Protein AF-A0A3L7SYL2-F1 (afdb_monomer)

Mean predicted aligned error: 9.25 Å

Radius of gyration: 20.6 Å; Cα contacts (8 Å, |Δi|>4): 390; chains: 1; bounding box: 48×43×54 Å

Structure (mmCIF, N/CA/C/O backbone):
data_AF-A0A3L7SYL2-F1
#
_entry.id   AF-A0A3L7SYL2-F1
#
loop_
_atom_site.group_PDB
_atom_site.id
_atom_site.type_symbol
_atom_site.label_atom_id
_atom_site.label_alt_id
_atom_site.label_comp_id
_atom_site.label_asym_id
_atom_site.label_entity_id
_atom_site.label_seq_id
_atom_site.pdbx_PDB_ins_code
_atom_site.Cartn_x
_atom_site.Cartn_y
_atom_site.Cartn_z
_atom_site.occupancy
_atom_site.B_iso_or_equiv
_atom_site.auth_seq_id
_atom_site.auth_comp_id
_atom_site.auth_asym_id
_atom_site.auth_atom_id
_atom_site.pdbx_PDB_model_num
ATOM 1 N N . GLY A 1 1 ? -24.893 -3.207 28.764 1.00 46.41 1 GLY A N 1
ATOM 2 C CA . GLY A 1 1 ? -24.026 -4.236 28.161 1.00 46.41 1 GLY A CA 1
ATOM 3 C C . GLY A 1 1 ? -22.887 -3.514 27.491 1.00 46.41 1 GLY A C 1
ATOM 4 O O . GLY A 1 1 ? -23.143 -2.461 26.932 1.00 46.41 1 GLY A O 1
ATOM 5 N N . ARG A 1 2 ? -21.641 -3.967 27.643 1.00 56.03 2 ARG A N 1
ATOM 6 C CA . ARG A 1 2 ? -20.530 -3.360 26.894 1.00 56.03 2 ARG A CA 1
ATOM 7 C C . ARG A 1 2 ? -20.629 -3.867 25.462 1.00 56.03 2 ARG A C 1
ATOM 9 O O . ARG A 1 2 ? -20.699 -5.079 25.298 1.00 56.03 2 ARG A O 1
ATOM 16 N N . ASP A 1 3 ? -20.654 -2.969 24.485 1.00 69.19 3 ASP A N 1
ATOM 17 C CA . ASP A 1 3 ? -20.575 -3.348 23.076 1.00 69.19 3 ASP A CA 1
ATOM 18 C C . ASP A 1 3 ? -19.255 -4.093 22.850 1.00 69.19 3 ASP A C 1
ATOM 20 O O . ASP A 1 3 ? -18.184 -3.637 23.269 1.00 69.19 3 ASP A O 1
ATOM 24 N N . VAL A 1 4 ? -19.352 -5.294 22.286 1.00 84.12 4 VAL A N 1
ATOM 25 C CA . VAL A 1 4 ? -18.215 -6.174 22.024 1.00 84.12 4 VAL A CA 1
ATOM 26 C C . VAL A 1 4 ? -18.139 -6.382 20.522 1.00 84.12 4 VAL A C 1
ATOM 28 O O . VAL A 1 4 ? -19.146 -6.667 19.881 1.00 84.12 4 VAL A O 1
ATOM 31 N N . VAL A 1 5 ? -16.942 -6.239 19.971 1.00 88.44 5 VAL A N 1
ATOM 32 C CA . VAL A 1 5 ? -16.636 -6.563 18.585 1.00 88.44 5 VAL A CA 1
ATOM 33 C C . VAL A 1 5 ? -16.388 -8.058 18.483 1.00 88.44 5 VAL A C 1
ATOM 35 O O . VAL A 1 5 ? -15.558 -8.609 19.212 1.00 88.44 5 VAL A O 1
ATOM 38 N N . GLU A 1 6 ? -17.082 -8.705 17.559 1.00 89.94 6 GLU A N 1
ATOM 39 C CA . GLU A 1 6 ? -16.863 -10.103 17.221 1.00 89.94 6 GLU A CA 1
ATOM 40 C C . GLU A 1 6 ? -15.931 -10.207 16.008 1.00 89.94 6 GLU A C 1
ATOM 42 O O . GLU A 1 6 ? -16.152 -9.579 14.973 1.00 89.94 6 GLU A O 1
ATOM 47 N N . ILE A 1 7 ? -14.869 -10.995 16.142 1.00 88.56 7 ILE A N 1
ATOM 48 C CA . ILE A 1 7 ? -13.851 -11.214 15.117 1.00 88.56 7 ILE A CA 1
ATOM 49 C C . ILE A 1 7 ? -13.884 -12.694 14.742 1.00 88.56 7 ILE A C 1
ATOM 51 O O . ILE A 1 7 ? -13.692 -13.556 15.600 1.00 88.56 7 ILE A O 1
ATOM 55 N N . ALA A 1 8 ? -14.102 -12.989 13.462 1.00 87.06 8 ALA A N 1
ATOM 56 C CA . ALA A 1 8 ? -14.045 -14.349 12.935 1.00 87.06 8 ALA A CA 1
ATOM 57 C C . ALA A 1 8 ? -12.649 -14.657 12.373 1.00 87.06 8 ALA A C 1
ATOM 59 O O . ALA A 1 8 ? -12.108 -13.888 11.574 1.00 87.06 8 ALA A O 1
ATOM 60 N N . ARG A 1 9 ? -12.074 -15.800 12.760 1.00 83.38 9 ARG A N 1
ATOM 61 C CA . ARG A 1 9 ? -10.802 -16.312 12.235 1.00 83.38 9 ARG A CA 1
ATOM 62 C C . ARG A 1 9 ? -10.947 -17.799 11.913 1.00 83.38 9 ARG A C 1
ATOM 64 O O . ARG A 1 9 ? -10.718 -18.652 12.763 1.00 83.38 9 ARG A O 1
ATOM 71 N N . GLY A 1 10 ? -11.318 -18.112 10.672 1.00 84.25 10 GLY A N 1
ATOM 72 C CA . GLY A 1 10 ? -11.731 -19.475 10.323 1.00 84.25 10 GLY A CA 1
ATOM 73 C C . GLY A 1 10 ? -12.993 -19.844 11.104 1.00 84.25 10 GLY A C 1
ATOM 74 O O . GLY A 1 10 ? -13.959 -19.084 11.074 1.00 84.25 10 GLY A O 1
ATOM 75 N N . ASP A 1 11 ? -12.949 -20.953 11.841 1.00 87.56 11 ASP A N 1
ATOM 76 C CA . ASP A 1 11 ? -14.056 -21.403 12.697 1.00 87.56 11 ASP A CA 1
ATOM 77 C C . ASP A 1 11 ? -14.040 -20.760 14.097 1.00 87.56 11 ASP A C 1
ATOM 79 O O . ASP A 1 11 ? -14.997 -20.892 14.862 1.00 87.56 11 ASP A O 1
ATOM 83 N N . GLU A 1 12 ? -12.971 -20.040 14.449 1.00 91.19 12 GLU A N 1
ATOM 84 C CA . GLU A 1 12 ? -12.848 -19.383 15.748 1.00 91.19 12 GLU A CA 1
ATOM 85 C C . GLU A 1 12 ? -13.569 -18.034 15.773 1.00 91.19 12 GLU A C 1
ATOM 87 O O . GLU A 1 12 ? -13.499 -17.235 14.831 1.00 91.19 12 GLU A O 1
ATOM 92 N N . ARG A 1 13 ? -14.214 -17.755 16.910 1.00 91.38 13 ARG A N 1
ATOM 93 C CA . ARG A 1 13 ? -14.881 -16.484 17.194 1.00 91.38 13 ARG A CA 1
ATOM 94 C C . ARG A 1 13 ? -14.263 -15.843 18.428 1.00 91.38 13 ARG A C 1
ATOM 96 O O . ARG A 1 13 ? -14.246 -16.438 19.504 1.00 91.38 13 ARG A O 1
ATOM 103 N N . ILE A 1 14 ? -13.737 -14.634 18.257 1.00 91.75 14 ILE A N 1
ATOM 104 C CA . ILE A 1 14 ? -13.046 -13.876 19.299 1.00 91.75 14 ILE A CA 1
ATOM 105 C C . ILE A 1 14 ? -13.851 -12.621 19.604 1.00 91.75 14 ILE A C 1
ATOM 107 O O . ILE A 1 14 ? -14.175 -11.842 18.712 1.00 91.75 14 ILE A O 1
ATOM 111 N N . CYS A 1 15 ? -14.128 -12.403 20.882 1.00 92.00 15 CYS A N 1
ATOM 112 C CA . CYS A 1 15 ? -14.835 -11.232 21.374 1.00 92.00 15 CYS A CA 1
ATOM 113 C C . CYS A 1 15 ? -13.836 -10.230 21.964 1.00 92.00 15 CYS A C 1
ATOM 115 O O . CYS A 1 15 ? -13.089 -10.562 22.885 1.00 92.00 15 CYS A O 1
ATOM 117 N N . ALA A 1 16 ? -13.832 -8.997 21.462 1.00 91.75 16 ALA A N 1
ATOM 118 C CA . ALA A 1 16 ? -12.942 -7.934 21.915 1.00 91.75 16 ALA A CA 1
ATOM 119 C C . ALA A 1 16 ? -13.712 -6.640 22.192 1.00 91.75 16 ALA A C 1
ATOM 121 O O . ALA A 1 16 ? -14.680 -6.316 21.520 1.00 91.75 16 ALA A O 1
ATOM 122 N N . ARG A 1 17 ? -13.263 -5.840 23.164 1.00 91.06 17 ARG A N 1
ATOM 123 C CA . ARG A 1 17 ? -13.860 -4.510 23.419 1.00 91.06 17 ARG A CA 1
ATOM 124 C C . ARG A 1 17 ? -13.614 -3.512 22.286 1.00 91.06 17 ARG A C 1
ATOM 126 O O . ARG A 1 17 ? -14.313 -2.513 22.183 1.00 91.06 17 ARG A O 1
ATOM 133 N N . VAL A 1 18 ? -12.561 -3.743 21.514 1.00 94.94 18 VAL A N 1
ATOM 134 C CA . VAL A 1 18 ? -12.131 -2.920 20.389 1.00 94.9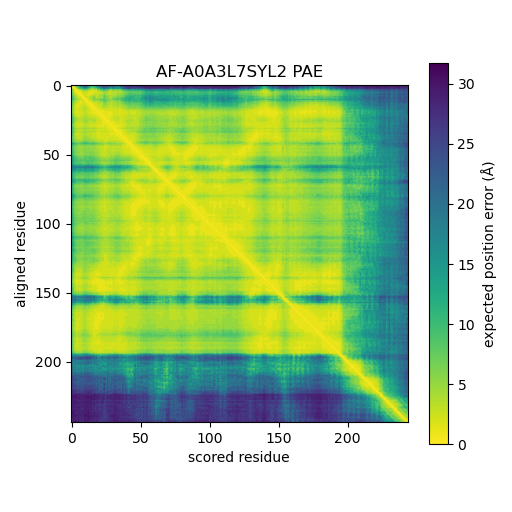4 18 VAL A CA 1
ATOM 135 C C . VAL A 1 18 ? -11.333 -3.804 19.438 1.00 94.94 18 VAL A C 1
ATOM 137 O O . VAL A 1 18 ? -10.576 -4.663 19.894 1.00 94.94 18 VAL A O 1
ATOM 140 N N . ALA A 1 19 ? -11.484 -3.590 18.136 1.00 95.69 19 ALA A N 1
ATOM 141 C CA . ALA A 1 19 ? -10.684 -4.250 17.109 1.00 95.69 19 ALA A CA 1
ATOM 142 C C . ALA A 1 19 ? -9.975 -3.210 16.239 1.00 95.69 19 ALA A C 1
ATOM 144 O O . ALA A 1 19 ? -10.501 -2.120 16.015 1.00 95.69 19 ALA A O 1
ATOM 145 N N . ILE A 1 20 ? -8.792 -3.552 15.728 1.00 97.31 20 ILE A N 1
ATOM 146 C CA . ILE A 1 20 ? -8.077 -2.728 14.750 1.00 97.31 20 ILE A CA 1
ATOM 147 C C . ILE A 1 20 ? -7.974 -3.511 13.442 1.00 97.31 20 ILE A C 1
ATOM 149 O O . ILE A 1 20 ? -7.295 -4.534 13.379 1.00 97.31 20 ILE A O 1
ATOM 153 N N . ALA A 1 21 ? -8.618 -3.015 12.390 1.00 96.94 21 ALA A N 1
ATOM 154 C CA . ALA A 1 21 ? -8.446 -3.511 11.033 1.00 96.94 21 ALA A CA 1
ATOM 155 C C . ALA A 1 21 ? -7.203 -2.863 10.401 1.00 96.94 21 ALA A C 1
ATOM 157 O O . ALA A 1 21 ? -7.173 -1.656 10.142 1.00 96.94 21 ALA A O 1
ATOM 158 N N . ALA A 1 22 ? -6.168 -3.678 10.184 1.00 96.25 22 ALA A N 1
ATOM 159 C CA . ALA A 1 22 ? -4.873 -3.284 9.622 1.00 96.25 22 ALA A CA 1
ATOM 160 C C . ALA A 1 22 ? -4.400 -4.267 8.530 1.00 96.25 22 ALA A C 1
ATOM 162 O O . ALA A 1 22 ? -3.214 -4.524 8.358 1.00 96.25 22 ALA A O 1
ATOM 163 N N . ASP A 1 23 ? -5.343 -4.822 7.777 1.00 94.62 23 ASP A N 1
ATOM 164 C CA . ASP A 1 23 ? -5.164 -5.848 6.743 1.00 94.62 23 ASP A CA 1
ATOM 165 C C . ASP A 1 23 ? -4.777 -5.286 5.359 1.00 94.62 23 ASP A C 1
ATOM 167 O O . ASP A 1 23 ? -4.965 -5.932 4.329 1.00 94.62 23 ASP A O 1
ATOM 171 N N . GLY A 1 24 ? -4.197 -4.082 5.354 1.00 91.88 24 GLY A N 1
ATOM 172 C CA . GLY A 1 24 ? -3.551 -3.453 4.205 1.00 91.88 24 GLY A CA 1
ATOM 173 C C . GLY A 1 24 ? -4.493 -2.893 3.131 1.00 91.88 24 GLY A C 1
ATOM 174 O O . GLY A 1 24 ? -5.695 -2.693 3.325 1.00 91.88 24 GLY A O 1
ATOM 175 N N . LEU A 1 25 ? -3.935 -2.667 1.934 1.00 89.56 25 LEU A N 1
ATOM 176 C CA . LEU A 1 25 ? -4.710 -2.627 0.683 1.00 89.56 25 LEU A CA 1
ATOM 177 C C . LEU A 1 25 ? -5.449 -3.980 0.547 1.00 89.56 25 LEU A C 1
ATOM 179 O O . LEU A 1 25 ? -5.321 -4.793 1.419 1.00 89.56 25 LEU A O 1
ATOM 183 N N . SER A 1 26 ? -6.238 -4.350 -0.452 1.00 89.19 26 SER A N 1
ATOM 184 C CA . SER A 1 26 ? -7.212 -5.471 -0.274 1.00 89.19 26 SER A CA 1
ATOM 185 C C . SER A 1 26 ? -8.243 -5.160 0.822 1.00 89.19 26 SER A C 1
ATOM 187 O O . SER A 1 26 ? -9.323 -4.714 0.440 1.00 89.19 26 SER A O 1
ATOM 189 N N . GLY A 1 27 ? -7.901 -5.193 2.114 1.00 91.12 27 GLY A N 1
ATOM 190 C CA . GLY A 1 27 ? -8.764 -4.750 3.208 1.00 91.12 27 GLY A CA 1
ATOM 191 C C . GLY A 1 27 ? -10.044 -5.582 3.305 1.00 91.12 27 GLY A C 1
ATOM 192 O O . GLY A 1 27 ? -11.138 -5.032 3.229 1.00 91.12 27 GLY A O 1
ATOM 193 N N . THR A 1 28 ? -9.932 -6.901 3.348 1.00 93.19 28 THR A N 1
ATOM 194 C CA . THR A 1 28 ? -11.078 -7.817 3.240 1.00 93.19 28 THR A CA 1
ATOM 195 C C . THR A 1 28 ? -11.743 -8.131 4.583 1.00 93.19 28 THR A C 1
ATOM 197 O O . THR A 1 28 ? -12.858 -8.635 4.611 1.00 93.19 28 THR A O 1
ATOM 200 N N . SER A 1 29 ? -11.107 -7.808 5.712 1.00 93.44 29 SER A N 1
ATOM 201 C CA . SER A 1 29 ? -11.619 -8.077 7.070 1.00 93.44 29 SER A CA 1
ATOM 202 C C . SER A 1 29 ? -12.922 -7.351 7.416 1.00 93.44 29 SER A C 1
ATOM 204 O O . SER A 1 29 ? -13.595 -7.730 8.368 1.00 93.44 29 SER A O 1
ATOM 206 N N . LEU A 1 30 ? -13.279 -6.315 6.652 1.00 94.38 30 LEU A N 1
ATOM 207 C CA . LEU A 1 30 ? -14.480 -5.497 6.857 1.00 94.38 30 LEU A CA 1
ATOM 208 C C . LEU A 1 30 ? -15.502 -5.656 5.723 1.00 94.38 30 LEU A C 1
ATOM 210 O O . LEU A 1 30 ? -16.431 -4.852 5.613 1.00 94.38 30 LEU A O 1
ATOM 214 N N . ASP A 1 31 ? -15.315 -6.637 4.839 1.00 92.00 31 ASP A N 1
ATOM 215 C CA . ASP A 1 31 ? -16.264 -6.895 3.760 1.00 92.00 31 ASP A CA 1
ATOM 216 C C . ASP A 1 31 ? -17.627 -7.317 4.333 1.00 92.00 31 ASP A C 1
ATOM 218 O O . ASP A 1 31 ? -17.719 -8.024 5.333 1.00 92.00 31 ASP A O 1
ATOM 222 N N . GLY A 1 32 ? -18.707 -6.830 3.720 1.00 89.56 32 GLY A N 1
ATOM 223 C CA . GLY A 1 32 ? -20.074 -7.023 4.217 1.00 89.56 32 GLY A CA 1
ATOM 224 C C . GLY A 1 32 ? -20.533 -5.997 5.260 1.00 89.56 32 GLY A C 1
ATOM 225 O O . GLY A 1 32 ? -21.735 -5.887 5.491 1.00 89.56 32 GLY A O 1
ATOM 226 N N . ASN A 1 33 ? -19.633 -5.183 5.825 1.00 93.00 33 ASN A N 1
ATOM 227 C CA . ASN A 1 33 ? -20.015 -4.076 6.702 1.00 93.00 33 ASN A CA 1
ATOM 228 C C . ASN A 1 33 ? -20.212 -2.769 5.899 1.00 93.00 33 ASN A C 1
ATOM 230 O O . ASN A 1 33 ? -19.288 -2.254 5.259 1.00 93.00 33 ASN A O 1
ATOM 234 N N . ALA A 1 34 ? -21.431 -2.222 5.941 1.00 93.56 34 ALA A N 1
ATOM 235 C CA . ALA A 1 34 ? -21.837 -1.055 5.156 1.00 93.56 34 ALA A CA 1
ATOM 236 C C . ALA A 1 34 ? -21.082 0.239 5.526 1.00 93.56 34 ALA A C 1
ATOM 238 O O . ALA A 1 34 ? -20.802 1.062 4.642 1.00 93.56 34 ALA A O 1
ATOM 239 N N . ASP A 1 35 ? -20.677 0.395 6.790 1.00 94.56 35 ASP A N 1
ATOM 240 C CA . ASP A 1 35 ? -19.952 1.580 7.269 1.00 94.56 35 ASP A CA 1
ATOM 241 C C . ASP A 1 35 ? -18.536 1.658 6.698 1.00 94.56 35 ASP A C 1
ATOM 243 O O . ASP A 1 35 ? -17.970 2.738 6.495 1.00 94.56 35 ASP A O 1
ATOM 247 N N . PHE A 1 36 ? -17.964 0.505 6.357 1.00 95.94 36 PHE A N 1
ATOM 248 C CA . PHE A 1 36 ? -16.601 0.391 5.856 1.00 95.94 36 PHE A CA 1
ATOM 249 C C . PHE A 1 36 ? -16.542 0.198 4.340 1.00 95.94 36 PHE A C 1
ATOM 251 O O . PHE A 1 36 ? -15.528 -0.238 3.810 1.00 95.94 36 PHE A O 1
ATOM 258 N N . THR A 1 37 ? -17.572 0.560 3.579 1.00 95.81 37 THR A N 1
ATOM 259 C CA . THR A 1 37 ? -17.519 0.440 2.109 1.00 95.81 37 THR A CA 1
ATOM 260 C C . THR A 1 37 ? -16.359 1.226 1.475 1.00 95.81 37 THR A C 1
ATOM 262 O O . THR A 1 37 ? -15.939 2.289 1.947 1.00 95.81 37 THR A O 1
ATOM 265 N N . TRP A 1 38 ? -15.816 0.708 0.367 1.00 95.06 38 TRP A N 1
ATOM 266 C CA . TRP A 1 38 ? -14.747 1.369 -0.384 1.00 95.06 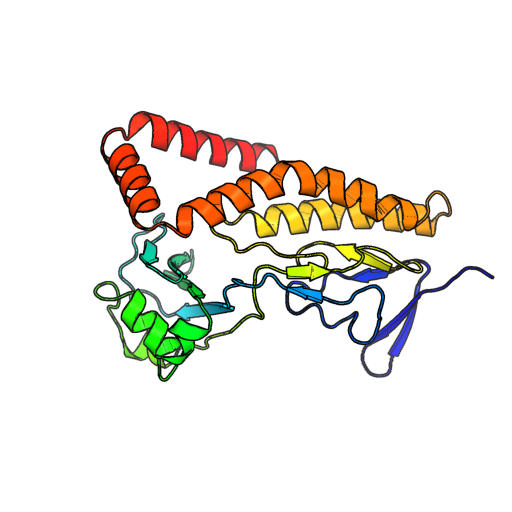38 TRP A CA 1
ATOM 267 C C . TRP A 1 38 ? -15.282 2.471 -1.303 1.00 95.06 38 TRP A C 1
ATOM 269 O O . TRP A 1 38 ? -16.171 2.262 -2.123 1.00 95.06 38 TRP A O 1
ATOM 279 N N . ARG A 1 39 ? -14.648 3.644 -1.251 1.00 94.19 39 ARG A N 1
ATOM 280 C CA . ARG A 1 39 ? -14.794 4.729 -2.229 1.00 94.19 39 ARG A CA 1
ATOM 281 C C . ARG A 1 39 ? -13.529 4.812 -3.076 1.00 94.19 39 ARG A C 1
ATOM 283 O O . ARG A 1 39 ? -12.486 5.267 -2.601 1.00 94.19 39 ARG A O 1
ATOM 290 N N . ILE A 1 40 ? -13.628 4.390 -4.333 1.00 91.94 40 ILE A N 1
ATOM 291 C CA . ILE A 1 40 ? -12.505 4.329 -5.279 1.00 91.94 40 ILE A CA 1
ATOM 292 C C . ILE A 1 40 ? -12.502 5.577 -6.170 1.00 91.94 40 ILE A C 1
ATOM 294 O O . ILE A 1 40 ? -13.547 6.032 -6.637 1.00 91.94 40 ILE A O 1
ATOM 298 N N . ALA A 1 41 ? -11.327 6.161 -6.414 1.00 89.88 41 ALA A N 1
ATOM 299 C CA . ALA A 1 41 ? -11.210 7.307 -7.311 1.00 89.88 41 ALA A CA 1
ATOM 300 C C . ALA A 1 41 ? -11.435 6.906 -8.782 1.00 89.88 41 ALA A C 1
ATOM 302 O O . ALA A 1 41 ? -10.894 5.911 -9.253 1.00 89.88 41 ALA A O 1
ATOM 303 N N . ARG A 1 42 ? -12.152 7.740 -9.551 1.00 86.06 42 ARG A N 1
ATOM 304 C CA . ARG A 1 42 ? -12.498 7.468 -10.965 1.00 86.06 42 ARG A CA 1
ATOM 305 C C . ARG A 1 42 ? -11.309 7.154 -11.882 1.00 86.06 42 ARG A C 1
ATOM 307 O O . ARG A 1 42 ? -11.446 6.352 -12.791 1.00 86.06 42 ARG A O 1
ATOM 314 N N . LYS A 1 43 ? -10.164 7.809 -11.670 1.00 85.62 43 LYS A N 1
ATOM 315 C CA . LYS A 1 43 ? -8.927 7.621 -12.457 1.00 85.62 43 LYS A CA 1
ATOM 316 C C . LYS A 1 43 ? -7.853 6.906 -11.633 1.00 85.62 43 LYS A C 1
ATOM 318 O O . LYS A 1 43 ? -6.694 7.322 -11.632 1.00 85.62 43 LYS A O 1
ATOM 323 N N . SER A 1 44 ? -8.277 5.941 -10.818 1.00 89.62 44 SER A N 1
ATOM 324 C CA . SER A 1 44 ? -7.372 5.144 -9.998 1.00 89.62 44 SER A CA 1
ATOM 325 C C . SER A 1 44 ? -6.599 4.170 -10.880 1.00 89.62 44 SER A C 1
ATOM 327 O O . SER A 1 44 ? -7.161 3.577 -11.801 1.00 89.62 44 SER A O 1
ATOM 329 N N . ARG A 1 45 ? -5.306 4.031 -10.604 1.00 91.81 45 ARG A N 1
ATOM 330 C CA . ARG A 1 45 ? -4.440 3.055 -11.261 1.00 91.81 45 ARG A CA 1
ATOM 331 C C . ARG A 1 45 ? -4.517 1.714 -10.544 1.00 91.81 45 ARG A C 1
ATOM 333 O O . ARG A 1 45 ? -4.876 1.662 -9.369 1.00 91.81 45 ARG A O 1
ATOM 340 N N . ILE A 1 46 ? -4.183 0.647 -11.252 1.00 93.25 46 ILE A N 1
ATOM 341 C CA . ILE A 1 46 ? -3.945 -0.673 -10.676 1.00 93.25 46 ILE A CA 1
ATOM 342 C C . ILE A 1 46 ? -2.441 -0.864 -10.489 1.00 93.25 46 ILE A C 1
ATOM 344 O O . ILE A 1 46 ? -1.657 -0.431 -11.336 1.00 93.25 46 ILE A O 1
ATOM 348 N N . GLY A 1 47 ? -2.046 -1.454 -9.364 1.00 92.81 47 GLY A N 1
ATOM 349 C CA . GLY A 1 47 ? -0.654 -1.782 -9.099 1.00 92.81 47 GLY A CA 1
ATOM 350 C C . GLY A 1 47 ? -0.328 -3.217 -9.484 1.00 92.81 47 GLY A C 1
ATOM 351 O O . GLY A 1 47 ? -1.193 -4.094 -9.441 1.00 92.81 47 GLY A O 1
ATOM 352 N N .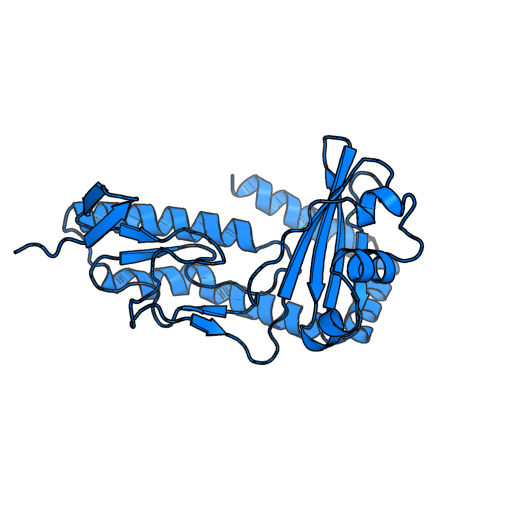 PHE A 1 48 ? 0.928 -3.464 -9.829 1.00 95.38 48 PHE A N 1
ATOM 353 C CA . PHE A 1 48 ? 1.484 -4.811 -9.844 1.00 95.38 48 PHE A CA 1
ATOM 354 C C . PHE A 1 48 ? 2.979 -4.776 -9.552 1.00 95.38 48 PHE A C 1
ATOM 356 O O . PHE A 1 48 ? 3.630 -3.761 -9.788 1.00 95.38 48 PHE A O 1
ATOM 363 N N . GLY A 1 49 ? 3.527 -5.884 -9.068 1.00 95.94 49 GLY A N 1
ATOM 364 C CA . GLY A 1 49 ? 4.958 -5.998 -8.829 1.00 95.94 49 GLY A CA 1
ATOM 365 C C . GLY A 1 49 ? 5.447 -7.433 -8.712 1.00 95.94 49 GLY A C 1
ATOM 366 O O . GLY A 1 49 ? 4.646 -8.365 -8.595 1.00 95.94 49 GLY A O 1
ATOM 367 N N . ALA A 1 50 ? 6.761 -7.597 -8.777 1.00 97.69 50 ALA A N 1
ATOM 368 C CA . ALA A 1 50 ? 7.449 -8.869 -8.627 1.00 97.69 50 ALA A CA 1
ATOM 369 C C . ALA A 1 50 ? 8.883 -8.645 -8.146 1.00 97.69 50 ALA A C 1
ATOM 371 O O . ALA A 1 50 ? 9.527 -7.671 -8.525 1.00 97.69 50 ALA A O 1
ATOM 372 N N . THR A 1 51 ? 9.400 -9.612 -7.394 1.00 97.19 51 THR A N 1
ATOM 373 C CA . THR A 1 51 ? 10.839 -9.748 -7.163 1.00 97.19 51 THR A CA 1
ATOM 374 C C . THR A 1 51 ? 11.417 -10.650 -8.248 1.00 97.19 51 THR A C 1
ATOM 376 O O . THR A 1 51 ? 10.925 -11.761 -8.467 1.00 97.19 51 THR A O 1
ATOM 379 N N . ILE A 1 52 ? 12.436 -10.162 -8.946 1.00 96.06 52 ILE A N 1
ATOM 380 C CA . ILE A 1 52 ? 13.047 -10.792 -10.119 1.00 96.06 52 ILE A CA 1
ATOM 381 C C . ILE A 1 52 ? 14.525 -11.070 -9.822 1.00 96.06 52 ILE A C 1
ATOM 383 O O . ILE A 1 52 ? 15.134 -10.435 -8.963 1.00 96.06 52 ILE A O 1
ATOM 387 N N . ALA A 1 53 ? 15.101 -12.057 -10.508 1.00 94.06 53 ALA A N 1
ATOM 388 C CA . ALA A 1 53 ? 16.501 -12.435 -10.349 1.00 94.06 53 ALA A CA 1
ATOM 389 C C . ALA A 1 53 ? 17.475 -11.267 -10.604 1.00 94.06 53 ALA A C 1
ATOM 391 O O . ALA A 1 53 ? 17.214 -10.390 -11.433 1.00 94.06 53 ALA A O 1
ATOM 392 N N . ALA A 1 54 ? 18.617 -11.312 -9.914 1.00 93.31 54 ALA A N 1
ATOM 393 C CA . ALA A 1 54 ? 19.716 -10.366 -10.074 1.00 93.31 54 ALA A CA 1
ATOM 394 C C . ALA A 1 54 ? 20.174 -10.259 -11.533 1.00 93.31 54 ALA A C 1
ATOM 396 O O . ALA A 1 54 ? 20.145 -11.239 -12.282 1.00 93.31 54 ALA A O 1
ATOM 397 N N . GLY A 1 55 ? 20.572 -9.057 -11.951 1.00 91.44 55 GLY A N 1
ATOM 398 C CA . GLY A 1 55 ? 21.045 -8.800 -13.313 1.00 91.44 55 GLY A CA 1
ATOM 399 C C . GLY A 1 55 ? 19.985 -8.958 -14.413 1.00 91.44 55 GLY A C 1
ATOM 400 O O . GLY A 1 55 ? 20.311 -8.822 -15.588 1.00 91.44 55 GLY A O 1
ATOM 401 N N . ALA A 1 56 ? 18.713 -9.221 -14.083 1.00 94.12 56 ALA A N 1
ATOM 402 C CA . ALA A 1 56 ? 17.645 -9.291 -15.082 1.00 94.12 56 ALA A CA 1
ATOM 403 C C . ALA A 1 56 ? 17.248 -7.912 -15.631 1.00 94.12 56 ALA A C 1
ATOM 405 O O . ALA A 1 56 ? 16.698 -7.815 -16.733 1.00 94.12 56 ALA A O 1
ATOM 406 N N . ILE A 1 57 ? 17.522 -6.854 -14.865 1.00 94.94 57 ILE A N 1
ATOM 407 C CA . ILE A 1 57 ? 17.242 -5.460 -15.202 1.00 94.94 57 ILE A CA 1
ATOM 408 C C . ILE A 1 57 ? 18.503 -4.640 -14.925 1.00 94.94 57 ILE A C 1
ATOM 410 O O . ILE A 1 57 ? 19.113 -4.783 -13.871 1.00 94.94 57 ILE A O 1
ATOM 414 N N . ALA A 1 58 ? 18.874 -3.770 -15.862 1.00 92.94 58 ALA A N 1
ATOM 415 C CA . ALA A 1 58 ? 19.958 -2.809 -15.702 1.00 92.94 58 ALA A CA 1
ATOM 416 C C . ALA A 1 58 ? 19.541 -1.686 -14.734 1.00 92.94 58 ALA A C 1
ATOM 418 O O . ALA A 1 58 ? 18.977 -0.672 -15.164 1.00 92.94 58 ALA A O 1
ATOM 419 N N . CYS A 1 59 ? 19.815 -1.889 -13.448 1.00 86.50 59 CYS A N 1
ATOM 420 C CA . CYS A 1 59 ? 19.649 -0.938 -12.350 1.00 86.50 59 CYS A CA 1
ATOM 421 C C . CYS A 1 59 ? 20.971 -0.888 -11.574 1.00 86.50 59 CYS A C 1
ATOM 423 O O . CYS A 1 59 ? 21.526 -1.950 -11.311 1.00 86.50 59 CYS A O 1
ATOM 425 N N . GLY A 1 60 ? 21.500 0.301 -11.281 1.00 80.62 60 GLY A N 1
ATOM 426 C CA . GLY A 1 60 ? 22.696 0.431 -10.451 1.00 80.62 60 GLY A CA 1
ATOM 427 C C . GLY A 1 60 ? 22.389 0.299 -8.959 1.00 80.62 60 GLY A C 1
ATOM 428 O O . GLY A 1 60 ? 21.258 0.529 -8.519 1.00 80.62 60 GLY A O 1
ATOM 429 N N . GLU A 1 61 ? 23.417 -0.022 -8.176 1.00 82.44 61 GLU A N 1
ATOM 430 C CA . GLU A 1 61 ? 23.346 -0.003 -6.716 1.00 82.44 61 GLU A CA 1
ATOM 431 C C . GLU A 1 61 ? 23.018 1.414 -6.217 1.00 82.44 61 GLU A C 1
ATOM 433 O O . GLU A 1 61 ? 23.566 2.406 -6.699 1.00 82.44 61 GLU A O 1
ATOM 438 N N . GLY A 1 62 ? 22.090 1.520 -5.262 1.00 83.12 62 GLY A N 1
ATOM 439 C CA . GLY A 1 62 ? 21.634 2.810 -4.730 1.00 83.12 62 GLY A CA 1
ATOM 440 C C . GLY A 1 62 ? 20.758 3.626 -5.691 1.00 83.12 62 GLY A C 1
ATOM 441 O O . GLY A 1 62 ? 20.317 4.719 -5.332 1.00 83.12 62 GLY A O 1
ATOM 442 N N . GLU A 1 63 ? 20.461 3.109 -6.886 1.00 87.31 63 GLU A N 1
ATOM 443 C CA . GLU A 1 63 ? 19.587 3.767 -7.851 1.00 87.31 63 GLU A CA 1
ATOM 444 C C . GLU A 1 63 ? 18.144 3.266 -7.751 1.00 87.31 63 GLU A C 1
ATOM 446 O O . GLU A 1 63 ? 17.868 2.085 -7.544 1.00 87.31 63 GLU A O 1
ATOM 451 N N . ILE A 1 64 ? 17.199 4.177 -7.992 1.00 87.81 64 ILE A N 1
ATOM 452 C CA . ILE A 1 64 ? 15.809 3.821 -8.274 1.00 87.81 64 ILE A CA 1
ATOM 453 C C . ILE A 1 64 ? 15.556 4.121 -9.749 1.00 87.81 64 ILE A C 1
ATOM 455 O O . ILE A 1 64 ? 15.428 5.281 -10.156 1.00 87.81 64 ILE A O 1
ATOM 459 N N . LEU A 1 65 ? 15.444 3.073 -10.564 1.00 90.94 65 LEU A N 1
ATOM 460 C CA . LEU A 1 65 ? 14.995 3.212 -11.942 1.00 90.94 65 LEU A CA 1
ATOM 461 C C . LEU A 1 65 ? 13.511 3.573 -11.929 1.00 90.94 65 LEU A C 1
ATOM 463 O O . LEU A 1 65 ? 12.700 2.816 -11.413 1.00 90.94 65 LEU A O 1
ATOM 467 N N . MET A 1 66 ? 13.137 4.686 -12.561 1.00 90.81 66 MET A N 1
ATOM 468 C CA . MET A 1 66 ? 11.736 5.079 -12.743 1.00 90.81 66 MET A CA 1
ATOM 469 C C . MET A 1 66 ? 11.465 5.438 -14.200 1.00 90.81 66 MET A C 1
ATOM 471 O O . MET A 1 66 ? 12.059 6.371 -14.744 1.00 90.81 66 MET A O 1
ATOM 475 N N . ARG A 1 67 ? 10.501 4.760 -14.833 1.00 90.56 67 ARG A N 1
ATOM 476 C CA . ARG A 1 67 ? 9.960 5.174 -16.133 1.00 90.56 67 ARG A CA 1
ATOM 477 C C . ARG A 1 67 ? 8.522 5.637 -15.975 1.00 90.56 67 ARG A C 1
ATOM 479 O O . ARG A 1 67 ? 7.622 4.859 -15.671 1.00 90.56 67 ARG A O 1
ATOM 486 N N . VAL A 1 68 ? 8.309 6.921 -16.248 1.00 88.88 68 VAL A N 1
ATOM 487 C CA . VAL A 1 68 ? 6.991 7.562 -16.217 1.00 88.88 68 VAL A CA 1
ATOM 488 C C . VAL A 1 68 ? 6.495 7.785 -17.641 1.00 88.88 68 VAL A C 1
ATOM 490 O O . VAL A 1 68 ? 7.203 8.337 -18.488 1.00 88.88 68 VAL A O 1
ATOM 493 N N . ALA A 1 69 ? 5.257 7.381 -17.906 1.00 85.75 69 ALA A N 1
ATOM 494 C CA . ALA A 1 69 ? 4.611 7.559 -19.197 1.00 85.75 69 ALA A CA 1
ATOM 495 C C . ALA A 1 69 ? 3.141 7.954 -19.024 1.00 85.75 69 ALA A C 1
ATOM 497 O O . ALA A 1 69 ? 2.561 7.910 -17.937 1.00 85.75 69 ALA A O 1
ATOM 498 N N . ARG A 1 70 ? 2.490 8.348 -20.124 1.00 84.12 70 ARG A N 1
ATOM 499 C CA . ARG A 1 70 ? 1.046 8.595 -20.091 1.00 84.12 70 ARG A CA 1
ATOM 500 C C . ARG A 1 70 ? 0.331 7.325 -19.622 1.00 84.12 70 ARG A C 1
ATOM 502 O O . ARG A 1 70 ? 0.482 6.274 -20.226 1.00 84.12 70 ARG A O 1
ATOM 509 N N . GLY A 1 71 ? -0.479 7.427 -18.578 1.00 86.38 71 GLY A N 1
ATOM 510 C CA . GLY A 1 71 ? -1.203 6.278 -18.036 1.00 86.38 71 GLY A CA 1
ATOM 511 C C . GLY A 1 71 ? -0.489 5.540 -16.904 1.00 86.38 71 GLY A C 1
ATOM 512 O O . GLY A 1 71 ? -1.077 4.606 -16.392 1.00 86.38 71 GLY A O 1
ATOM 513 N N . GLY A 1 72 ? 0.696 5.947 -16.435 1.00 91.44 72 GLY A N 1
ATOM 514 C CA . GLY A 1 72 ? 1.308 5.269 -15.284 1.00 91.44 72 GLY A CA 1
ATOM 515 C C . GLY A 1 72 ? 2.807 5.446 -15.134 1.00 91.44 72 GLY A C 1
ATOM 516 O O . GLY A 1 72 ? 3.417 6.307 -15.770 1.00 91.44 72 GLY A O 1
ATOM 517 N N . TYR A 1 73 ? 3.393 4.591 -14.312 1.00 92.56 73 TYR A N 1
ATOM 518 C CA . TYR A 1 73 ? 4.835 4.432 -14.183 1.00 92.56 73 TYR A CA 1
ATOM 519 C C . TYR A 1 73 ? 5.185 3.001 -13.784 1.00 92.56 73 TYR A C 1
ATOM 521 O O . TYR A 1 73 ? 4.358 2.282 -13.221 1.00 92.56 73 TYR A O 1
ATOM 529 N N . ILE A 1 74 ? 6.426 2.622 -14.068 1.00 94.06 74 ILE A N 1
ATOM 530 C CA . ILE A 1 74 ? 7.079 1.425 -13.545 1.00 94.06 74 ILE A CA 1
ATOM 531 C C . ILE A 1 74 ? 8.411 1.839 -12.932 1.00 94.06 74 ILE A C 1
ATOM 533 O O . ILE A 1 74 ? 9.066 2.753 -13.444 1.00 94.06 74 ILE A O 1
ATOM 537 N N . GLY A 1 75 ? 8.791 1.180 -11.849 1.00 93.25 75 GLY A N 1
ATOM 538 C CA . GLY A 1 75 ? 10.086 1.337 -11.224 1.00 93.25 75 GLY A CA 1
ATOM 539 C C . GLY A 1 75 ? 10.757 0.002 -10.957 1.00 93.25 75 GLY A C 1
ATOM 540 O O . GLY A 1 75 ? 10.087 -1.031 -10.903 1.00 93.25 75 GLY A O 1
ATOM 541 N N . ALA A 1 76 ? 12.076 0.048 -10.818 1.00 95.06 76 ALA A N 1
ATOM 542 C CA . ALA A 1 76 ? 12.886 -1.071 -10.376 1.00 95.06 76 ALA A CA 1
ATOM 543 C C . ALA A 1 76 ? 13.973 -0.581 -9.414 1.00 95.06 76 ALA A C 1
ATOM 545 O O . ALA A 1 76 ? 14.509 0.513 -9.598 1.00 95.06 76 ALA A O 1
ATOM 546 N N . VAL A 1 77 ? 14.286 -1.389 -8.408 1.00 94.25 77 VAL A N 1
ATOM 547 C CA . VAL A 1 77 ? 15.375 -1.140 -7.460 1.00 94.25 77 VAL A CA 1
ATOM 548 C C . VAL A 1 77 ? 16.085 -2.452 -7.154 1.00 94.25 77 VAL A C 1
ATOM 550 O O . VAL A 1 77 ? 15.445 -3.501 -7.046 1.00 94.25 77 VAL A O 1
ATOM 553 N N . GLU A 1 78 ? 17.407 -2.403 -7.035 1.00 95.00 78 GLU A N 1
ATOM 554 C CA . GLU A 1 78 ? 18.186 -3.535 -6.545 1.00 95.00 78 GLU A CA 1
ATOM 555 C C . GLU A 1 78 ? 18.055 -3.641 -5.021 1.00 95.00 78 GLU A C 1
ATOM 557 O O . GLU A 1 78 ? 18.241 -2.675 -4.281 1.00 95.00 78 GLU A O 1
ATOM 562 N N . LEU A 1 79 ? 17.675 -4.824 -4.550 1.00 93.31 79 LEU A N 1
ATOM 563 C CA . LEU A 1 79 ? 17.588 -5.153 -3.134 1.00 93.31 79 LEU A CA 1
ATOM 564 C C . LEU A 1 79 ? 18.975 -5.537 -2.601 1.00 93.31 79 LEU A C 1
ATOM 566 O O . LEU A 1 79 ? 19.806 -6.013 -3.369 1.00 93.31 79 LEU A O 1
ATOM 570 N N . PRO A 1 80 ? 19.211 -5.486 -1.275 1.00 91.19 80 PRO A N 1
ATOM 571 C CA . PRO A 1 80 ? 20.486 -5.912 -0.683 1.00 91.19 80 PRO A CA 1
ATOM 572 C C . PRO A 1 80 ? 20.905 -7.357 -1.007 1.00 91.19 80 PRO A C 1
ATOM 574 O O . PRO A 1 80 ? 22.067 -7.716 -0.865 1.00 91.19 80 PRO A O 1
ATOM 577 N N . SER A 1 81 ? 19.963 -8.207 -1.426 1.00 91.06 81 SER A N 1
ATOM 578 C CA . SER A 1 81 ? 20.232 -9.575 -1.880 1.00 91.06 81 SER A CA 1
ATOM 579 C C . SER A 1 81 ? 20.705 -9.674 -3.339 1.00 91.06 81 SER A C 1
ATOM 581 O O . SER A 1 81 ? 20.918 -10.783 -3.826 1.00 91.06 81 SER A O 1
ATOM 583 N N . GLY A 1 82 ? 20.788 -8.553 -4.061 1.00 91.56 82 GLY A N 1
ATOM 584 C CA . GLY A 1 82 ? 21.014 -8.469 -5.506 1.00 91.56 82 GLY A CA 1
ATOM 585 C C . GLY A 1 82 ? 19.763 -8.733 -6.355 1.00 91.56 82 GLY A C 1
ATOM 586 O O . GLY A 1 82 ? 19.760 -8.497 -7.560 1.00 91.56 82 GLY A O 1
ATOM 587 N N . ALA A 1 83 ? 18.673 -9.230 -5.761 1.00 94.94 83 ALA A N 1
ATOM 588 C CA . ALA A 1 83 ? 17.402 -9.380 -6.467 1.00 94.94 83 ALA A CA 1
ATOM 589 C C . ALA A 1 83 ? 16.810 -8.008 -6.822 1.00 94.94 83 ALA A C 1
ATOM 591 O O . ALA A 1 83 ? 17.035 -7.030 -6.118 1.00 94.94 83 ALA A O 1
ATOM 592 N N . ILE A 1 84 ? 16.004 -7.936 -7.879 1.00 95.94 84 ILE A N 1
ATOM 593 C CA . ILE A 1 84 ? 15.385 -6.683 -8.318 1.00 95.94 84 ILE A CA 1
ATOM 594 C C . ILE A 1 84 ? 13.918 -6.659 -7.896 1.00 95.94 84 ILE A C 1
ATOM 596 O O . ILE A 1 84 ? 13.150 -7.536 -8.298 1.00 95.94 84 ILE A O 1
ATOM 600 N N . ASP A 1 85 ? 13.509 -5.656 -7.123 1.00 95.88 85 ASP A N 1
ATOM 601 C CA . ASP A 1 85 ? 12.091 -5.369 -6.898 1.00 95.88 85 ASP A CA 1
ATOM 602 C C . ASP A 1 85 ? 11.563 -4.496 -8.032 1.00 95.88 85 ASP A C 1
ATOM 604 O O . ASP A 1 85 ? 12.130 -3.448 -8.338 1.00 95.88 85 ASP A O 1
ATOM 608 N N . VAL A 1 86 ? 10.489 -4.946 -8.675 1.00 95.94 86 VAL A N 1
ATOM 609 C CA . VAL A 1 86 ? 9.808 -4.212 -9.739 1.00 95.94 86 VAL A CA 1
ATOM 610 C C . VAL A 1 86 ? 8.389 -3.922 -9.301 1.00 95.94 86 VAL A C 1
ATOM 612 O O . VAL A 1 86 ? 7.643 -4.840 -8.961 1.00 95.94 86 VAL A O 1
ATOM 615 N N . ALA A 1 87 ? 7.981 -2.662 -9.406 1.00 94.06 87 ALA A N 1
ATOM 616 C CA . ALA A 1 87 ? 6.631 -2.232 -9.082 1.00 94.06 87 ALA A CA 1
ATOM 617 C C . ALA A 1 87 ? 6.114 -1.225 -10.110 1.00 94.06 87 ALA A C 1
ATOM 619 O O . ALA A 1 87 ? 6.837 -0.353 -10.587 1.00 94.06 87 ALA A O 1
ATOM 620 N N . ALA A 1 88 ? 4.834 -1.320 -10.444 1.00 93.62 88 ALA A N 1
ATOM 621 C CA . ALA A 1 88 ? 4.179 -0.442 -11.396 1.00 93.62 88 ALA A CA 1
ATOM 622 C C . ALA A 1 88 ? 2.821 0.022 -10.881 1.00 93.62 88 ALA A C 1
ATOM 624 O O . ALA A 1 88 ? 2.142 -0.695 -10.149 1.00 93.62 88 ALA A O 1
ATOM 625 N N . ALA A 1 89 ? 2.403 1.203 -11.332 1.00 93.44 89 ALA A N 1
ATOM 626 C CA . ALA A 1 89 ? 1.044 1.706 -11.196 1.00 93.44 89 ALA A CA 1
ATOM 627 C C . ALA A 1 89 ? 0.556 2.165 -12.571 1.00 93.44 89 ALA A C 1
ATOM 629 O O . ALA A 1 89 ? 1.041 3.163 -13.112 1.00 93.44 89 ALA A O 1
ATOM 630 N N . ILE A 1 90 ? -0.412 1.447 -13.141 1.00 93.62 90 ILE A N 1
ATOM 631 C CA . ILE A 1 90 ? -0.843 1.606 -14.535 1.00 93.62 90 ILE A CA 1
ATOM 632 C C . ILE A 1 90 ? -2.356 1.845 -14.609 1.00 93.62 90 ILE A C 1
ATOM 634 O O . ILE A 1 90 ? -3.139 1.318 -13.824 1.00 93.62 90 ILE A O 1
ATOM 638 N N . ASP A 1 91 ? -2.787 2.672 -15.556 1.00 93.69 91 ASP A N 1
ATOM 639 C CA . ASP A 1 91 ? -4.190 2.849 -15.916 1.00 93.69 91 ASP A CA 1
ATOM 640 C C . ASP A 1 91 ? -4.769 1.496 -16.375 1.00 93.69 91 ASP A C 1
ATOM 642 O O . ASP A 1 91 ? -4.222 0.895 -17.307 1.00 93.69 91 ASP A O 1
ATOM 646 N N . PRO A 1 92 ? -5.876 1.013 -15.780 1.00 94.44 92 PRO A N 1
ATOM 647 C CA . PRO A 1 92 ? -6.476 -0.264 -16.157 1.00 94.44 92 PRO A CA 1
ATOM 648 C C . PRO A 1 92 ? -6.786 -0.388 -17.654 1.00 94.44 92 PRO A C 1
ATOM 650 O O . PRO A 1 92 ? -6.663 -1.473 -18.216 1.00 94.44 92 PRO A O 1
ATOM 653 N N . ALA A 1 93 ? -7.174 0.705 -18.321 1.00 94.31 93 ALA A N 1
ATOM 654 C CA . ALA A 1 93 ? -7.445 0.688 -19.757 1.00 94.31 93 ALA A CA 1
ATOM 655 C C . ALA A 1 93 ? -6.177 0.464 -20.584 1.00 94.31 93 ALA A C 1
ATOM 657 O O . ALA A 1 93 ? -6.240 -0.186 -21.624 1.00 94.31 93 ALA A O 1
ATOM 658 N N . ARG A 1 94 ? -5.032 0.963 -20.108 1.00 93.94 94 ARG A N 1
ATOM 659 C CA . ARG A 1 94 ? -3.736 0.748 -20.753 1.00 93.94 94 ARG A CA 1
ATOM 660 C C . ARG A 1 94 ? -3.182 -0.640 -20.452 1.00 93.94 94 ARG A C 1
ATOM 662 O O . ARG A 1 94 ? -2.659 -1.274 -21.356 1.00 93.94 94 ARG A O 1
ATOM 669 N N . LEU A 1 95 ? -3.347 -1.139 -19.225 1.00 94.88 95 LEU A N 1
ATOM 670 C CA . LEU A 1 95 ? -2.899 -2.487 -18.863 1.00 94.88 95 LEU A CA 1
ATOM 671 C C . LEU A 1 95 ? -3.602 -3.572 -19.695 1.00 94.88 95 LEU A C 1
ATOM 673 O O . LEU A 1 95 ? -2.956 -4.519 -20.125 1.00 94.88 95 LEU A O 1
ATOM 677 N N . ARG A 1 96 ? -4.896 -3.395 -20.000 1.00 95.38 96 ARG A N 1
ATOM 678 C CA . ARG A 1 96 ? -5.679 -4.309 -20.858 1.00 95.38 96 ARG A CA 1
ATOM 679 C C . ARG A 1 96 ? -5.188 -4.421 -22.308 1.00 95.38 96 ARG A C 1
ATOM 681 O O . ARG A 1 96 ? -5.668 -5.288 -23.026 1.00 95.38 96 ARG A O 1
ATOM 688 N N . GLN A 1 97 ? -4.283 -3.549 -22.751 1.00 95.88 97 GLN A N 1
ATOM 689 C CA . GLN A 1 97 ? -3.686 -3.624 -24.091 1.00 95.88 97 GLN A CA 1
ATOM 690 C C . GLN A 1 97 ? -2.541 -4.644 -24.162 1.00 95.88 97 GLN A C 1
ATOM 692 O O . GLN A 1 97 ? -2.079 -4.963 -25.253 1.00 95.88 97 GLN A O 1
ATOM 697 N N . PHE A 1 98 ? -2.080 -5.145 -23.014 1.00 96.06 98 PHE A N 1
ATOM 698 C CA . PHE A 1 98 ? -1.032 -6.152 -22.920 1.00 96.06 98 PHE A CA 1
ATOM 699 C C . PHE A 1 98 ? -1.638 -7.530 -22.655 1.00 96.06 98 PHE A C 1
ATOM 701 O O . PHE A 1 98 ? -2.639 -7.650 -21.949 1.00 96.06 98 PHE A O 1
ATOM 708 N N . ALA A 1 99 ? -0.998 -8.576 -23.182 1.00 95.19 99 ALA A N 1
ATOM 709 C CA . ALA A 1 99 ? -1.416 -9.958 -22.947 1.00 95.19 99 ALA A CA 1
ATOM 710 C C . ALA A 1 99 ? -1.233 -10.383 -21.478 1.00 95.19 99 ALA A C 1
ATOM 712 O O . ALA A 1 99 ? -1.981 -11.216 -20.970 1.00 95.19 99 ALA A O 1
ATOM 713 N N . SER A 1 100 ? -0.255 -9.795 -20.783 1.00 95.62 100 SER A N 1
ATOM 714 C CA . SER A 1 100 ? 0.038 -10.076 -19.380 1.00 95.62 100 SER A CA 1
ATOM 715 C C . SER A 1 100 ? 0.672 -8.872 -18.670 1.00 95.62 100 SER A C 1
ATOM 717 O O . SER A 1 100 ? 1.174 -7.937 -19.301 1.00 95.62 100 SER A O 1
ATOM 719 N N . VAL A 1 101 ? 0.697 -8.906 -17.332 1.00 96.19 101 VAL A N 1
ATOM 720 C CA . VAL A 1 101 ? 1.449 -7.928 -16.519 1.00 96.19 101 VAL A CA 1
ATOM 721 C C . VAL A 1 101 ? 2.955 -7.999 -16.784 1.00 96.19 101 VAL A C 1
ATOM 723 O O . VAL A 1 101 ? 3.612 -6.962 -16.788 1.00 96.19 101 VAL A O 1
ATOM 726 N N . ALA A 1 102 ? 3.487 -9.187 -17.088 1.00 96.81 102 ALA A N 1
ATOM 727 C CA . ALA A 1 102 ? 4.887 -9.373 -17.458 1.00 96.81 102 ALA A CA 1
ATOM 728 C C . ALA A 1 102 ? 5.213 -8.696 -18.799 1.00 96.81 102 ALA A C 1
ATOM 730 O O . ALA A 1 102 ? 6.242 -8.034 -18.923 1.00 96.81 102 ALA A O 1
ATOM 731 N N . ASP A 1 103 ? 4.315 -8.790 -19.787 1.00 96.69 103 ASP A N 1
ATOM 732 C CA . ASP A 1 103 ? 4.467 -8.090 -21.068 1.00 96.69 103 ASP A CA 1
ATOM 733 C C . ASP A 1 103 ? 4.405 -6.576 -20.902 1.00 96.69 103 ASP A C 1
ATOM 735 O O . ASP A 1 103 ? 5.228 -5.863 -21.476 1.00 96.69 103 ASP A O 1
ATOM 739 N N . CYS A 1 104 ? 3.480 -6.087 -20.070 1.00 96.81 104 CYS A N 1
ATOM 740 C CA . CYS A 1 104 ? 3.434 -4.674 -19.711 1.00 96.81 104 CYS A CA 1
ATOM 741 C C . CYS A 1 104 ? 4.743 -4.235 -19.041 1.00 96.81 104 CYS A C 1
ATOM 743 O O . CYS A 1 104 ? 5.291 -3.197 -19.402 1.00 96.81 104 CYS A O 1
ATOM 745 N N . ALA A 1 105 ? 5.262 -5.014 -18.087 1.00 96.62 105 ALA A N 1
ATOM 746 C CA . ALA A 1 105 ? 6.511 -4.701 -17.401 1.00 96.62 105 ALA A CA 1
ATOM 747 C C . ALA A 1 105 ? 7.695 -4.657 -18.370 1.00 96.62 105 ALA A C 1
ATOM 749 O O . ALA A 1 105 ? 8.476 -3.712 -18.335 1.00 96.62 105 ALA A O 1
ATOM 750 N N . ARG A 1 106 ? 7.801 -5.635 -19.274 1.00 96.19 106 ARG A N 1
ATOM 751 C CA . ARG A 1 106 ? 8.853 -5.701 -20.294 1.00 96.19 106 ARG A CA 1
ATOM 752 C C . ARG A 1 106 ? 8.817 -4.502 -21.237 1.00 96.19 106 ARG A C 1
ATOM 754 O O . ARG A 1 106 ? 9.845 -3.862 -21.436 1.00 96.19 106 ARG A O 1
ATOM 761 N N . ASP A 1 107 ? 7.647 -4.165 -21.777 1.00 95.94 107 ASP A N 1
ATOM 762 C CA . ASP A 1 107 ? 7.469 -2.993 -22.646 1.00 95.94 107 ASP A CA 1
ATOM 763 C C . ASP A 1 107 ? 7.835 -1.688 -21.921 1.00 95.94 107 ASP A C 1
ATOM 765 O O . ASP A 1 107 ? 8.576 -0.838 -22.433 1.00 95.94 107 ASP A O 1
ATOM 769 N N . TRP A 1 108 ? 7.372 -1.552 -20.676 1.00 95.50 108 TRP A N 1
ATOM 770 C CA . TRP A 1 108 ? 7.599 -0.359 -19.875 1.00 95.50 108 TRP A CA 1
ATOM 771 C C . TRP A 1 108 ? 9.007 -0.285 -19.284 1.00 95.50 108 TRP A C 1
ATOM 773 O O . TRP A 1 108 ? 9.490 0.816 -19.076 1.00 95.50 108 TRP A O 1
ATOM 783 N N . LEU A 1 109 ? 9.738 -1.371 -19.081 1.00 94.88 109 LEU A N 1
ATOM 784 C CA . LEU A 1 109 ? 11.162 -1.307 -18.723 1.00 94.88 109 LEU A CA 1
ATOM 785 C C . LEU A 1 109 ? 12.043 -1.115 -19.969 1.00 94.88 109 LEU A C 1
ATOM 787 O O . LEU A 1 109 ? 13.085 -0.459 -19.902 1.00 94.88 109 LEU A O 1
ATOM 791 N N . GLY A 1 110 ? 11.586 -1.589 -21.131 1.00 94.25 110 GLY A N 1
ATOM 792 C CA . GLY A 1 110 ? 12.226 -1.375 -22.426 1.00 94.25 110 GLY A CA 1
ATOM 793 C C . GLY A 1 110 ? 13.665 -1.889 -22.451 1.00 94.25 110 GLY A C 1
ATOM 794 O O . GLY A 1 110 ? 13.947 -2.996 -22.003 1.00 94.25 110 GLY A O 1
ATOM 795 N N . ALA A 1 111 ? 14.592 -1.056 -22.929 1.00 94.06 111 ALA A N 1
ATOM 796 C CA . ALA A 1 111 ? 16.011 -1.401 -23.064 1.00 94.06 111 ALA A CA 1
ATOM 797 C C . ALA A 1 111 ? 16.729 -1.711 -21.734 1.00 94.06 111 ALA A C 1
ATOM 799 O O . ALA A 1 111 ? 17.879 -2.135 -21.750 1.00 94.06 111 ALA A O 1
ATOM 800 N N . ARG A 1 112 ? 16.080 -1.498 -20.580 1.00 95.06 112 ARG A N 1
ATOM 801 C CA . ARG A 1 112 ? 16.629 -1.883 -19.273 1.00 95.06 112 ARG A CA 1
ATOM 802 C C . ARG A 1 112 ? 16.479 -3.374 -18.983 1.00 95.06 112 ARG A C 1
ATOM 804 O O . ARG A 1 112 ? 17.130 -3.857 -18.068 1.00 95.06 112 ARG A O 1
ATOM 811 N N . VAL A 1 113 ? 15.645 -4.103 -19.723 1.00 96.50 113 VAL A N 1
ATOM 812 C CA . VAL A 1 113 ? 15.488 -5.552 -19.548 1.00 96.50 113 VAL A CA 1
ATOM 813 C C . VAL A 1 113 ? 16.682 -6.273 -20.168 1.00 96.50 113 VAL A C 1
ATOM 815 O O . VAL A 1 113 ? 16.855 -6.252 -21.383 1.00 96.50 113 VAL A O 1
ATOM 818 N N . LEU A 1 114 ? 17.478 -6.937 -19.332 1.00 96.25 114 LEU A N 1
ATOM 819 C CA . LEU A 1 114 ? 18.638 -7.733 -19.747 1.00 96.25 114 LEU A CA 1
ATOM 820 C C . LEU A 1 114 ? 18.282 -9.216 -19.899 1.00 96.25 114 LEU A C 1
ATOM 822 O O . LEU A 1 114 ? 18.829 -9.906 -20.755 1.00 96.25 114 LEU A O 1
ATOM 826 N N . ASN A 1 115 ? 17.326 -9.702 -19.102 1.00 95.88 115 ASN A N 1
ATOM 827 C CA . ASN A 1 115 ? 16.848 -11.078 -19.161 1.00 95.88 115 ASN A CA 1
ATOM 828 C C . ASN A 1 115 ? 15.318 -11.123 -19.266 1.00 95.88 115 ASN A C 1
ATOM 830 O O . ASN A 1 115 ? 14.594 -10.953 -18.285 1.00 95.88 115 ASN A O 1
ATOM 834 N N . THR A 1 116 ? 14.822 -11.395 -20.474 1.00 95.12 116 THR A N 1
ATOM 835 C CA . THR A 1 116 ? 13.378 -11.455 -20.741 1.00 95.12 116 THR A CA 1
ATOM 836 C C . THR A 1 116 ? 12.702 -12.636 -20.043 1.00 95.12 116 THR A C 1
ATOM 838 O O . THR A 1 116 ? 11.605 -12.472 -19.512 1.00 95.12 116 THR A O 1
ATOM 841 N N . SER A 1 117 ? 13.339 -13.812 -19.989 1.00 95.38 117 SER A N 1
ATOM 842 C CA . SER A 1 117 ? 12.718 -14.995 -19.380 1.00 95.38 117 SER A CA 1
ATOM 843 C C . SER A 1 117 ? 12.545 -14.829 -17.870 1.00 95.38 117 SER A C 1
ATOM 845 O O . SER A 1 117 ? 11.535 -15.269 -17.324 1.00 95.38 117 SER A O 1
ATOM 847 N N . ALA A 1 118 ? 13.465 -14.123 -17.207 1.00 95.56 118 ALA A N 1
ATOM 848 C CA . ALA A 1 118 ? 13.336 -13.777 -15.794 1.00 95.56 118 ALA A CA 1
ATOM 849 C C . ALA A 1 118 ? 12.093 -12.912 -15.519 1.00 95.56 118 ALA A C 1
ATOM 851 O O . ALA A 1 118 ? 11.407 -13.138 -14.527 1.00 95.56 118 ALA A O 1
ATOM 852 N N . ILE A 1 119 ? 11.758 -11.974 -16.413 1.00 95.69 119 ILE A N 1
ATOM 853 C CA . ILE A 1 119 ? 10.542 -11.150 -16.303 1.00 95.69 119 ILE A CA 1
ATOM 854 C C . ILE A 1 119 ? 9.281 -11.975 -16.564 1.00 95.69 119 ILE A C 1
ATOM 856 O O . ILE A 1 119 ? 8.318 -11.890 -15.797 1.00 95.69 119 ILE A O 1
ATOM 860 N N . THR A 1 120 ? 9.280 -12.780 -17.628 1.00 95.19 120 THR A N 1
ATOM 861 C CA . THR A 1 120 ? 8.126 -13.605 -18.013 1.00 95.19 120 THR A CA 1
ATOM 862 C C . THR A 1 120 ? 7.779 -14.645 -16.948 1.00 95.19 120 THR A C 1
ATOM 864 O O . THR A 1 120 ? 6.604 -14.846 -16.658 1.00 95.19 120 THR A O 1
ATOM 867 N N . ASN A 1 121 ? 8.788 -15.268 -16.333 1.00 95.00 121 ASN A N 1
ATOM 868 C CA . ASN A 1 121 ? 8.603 -16.333 -15.344 1.00 95.00 121 ASN A CA 1
ATOM 869 C C . ASN A 1 121 ? 8.459 -15.819 -13.900 1.00 95.00 121 ASN A C 1
ATOM 871 O O . ASN A 1 121 ? 8.259 -16.618 -12.981 1.00 95.00 121 ASN A O 1
ATOM 875 N N . ALA A 1 122 ? 8.580 -14.508 -13.671 1.00 96.19 122 ALA A N 1
ATOM 876 C CA . ALA A 1 122 ? 8.445 -13.934 -12.339 1.00 96.19 122 ALA A CA 1
ATOM 877 C C . ALA A 1 122 ? 7.021 -14.102 -11.786 1.00 96.19 122 ALA A C 1
ATOM 879 O O . ALA A 1 122 ? 6.022 -14.075 -12.509 1.00 96.19 122 ALA A O 1
ATOM 880 N N . ARG A 1 123 ? 6.912 -14.234 -10.460 1.00 97.00 123 ARG A N 1
ATOM 881 C CA . ARG A 1 123 ? 5.617 -14.299 -9.771 1.00 97.00 123 ARG A CA 1
ATOM 882 C C . ARG A 1 123 ? 5.068 -12.896 -9.544 1.00 97.00 123 ARG A C 1
ATOM 884 O O . ARG A 1 123 ? 5.289 -12.294 -8.494 1.00 97.00 123 ARG A O 1
ATOM 891 N N . TRP A 1 124 ? 4.329 -12.402 -10.526 1.00 96.62 124 TRP A N 1
ATOM 892 C CA . TRP A 1 124 ? 3.671 -11.104 -10.453 1.00 96.62 124 TRP A CA 1
ATOM 893 C C . TRP A 1 124 ? 2.472 -11.114 -9.508 1.00 96.62 124 TRP A C 1
ATOM 895 O O . TRP A 1 124 ? 1.602 -11.981 -9.582 1.00 96.62 124 TRP A O 1
ATOM 905 N N . LYS A 1 125 ? 2.404 -10.104 -8.643 1.00 95.50 125 LYS A N 1
ATOM 906 C CA . LYS A 1 125 ? 1.268 -9.840 -7.761 1.00 95.50 125 LYS A CA 1
ATOM 907 C C . LYS A 1 125 ? 0.603 -8.548 -8.193 1.00 95.50 125 LYS A C 1
ATOM 909 O O . LYS A 1 125 ? 1.262 -7.517 -8.282 1.00 95.50 125 LYS A O 1
ATOM 914 N N . GLY A 1 126 ? -0.695 -8.609 -8.466 1.00 92.62 126 GLY A N 1
ATOM 915 C CA . GLY A 1 126 ? -1.521 -7.429 -8.695 1.00 92.62 126 GLY A CA 1
ATOM 916 C C . GLY A 1 126 ? -2.080 -6.880 -7.388 1.00 92.62 126 GLY A C 1
ATOM 917 O O . GLY A 1 126 ? -2.179 -7.590 -6.387 1.00 92.62 126 GLY A O 1
ATOM 918 N N . THR A 1 127 ? -2.492 -5.622 -7.411 1.00 90.06 127 THR A N 1
ATOM 919 C CA . THR A 1 127 ? -3.234 -4.996 -6.320 1.00 90.06 127 THR A CA 1
ATOM 920 C C . THR A 1 127 ? -4.624 -4.569 -6.789 1.00 90.06 127 THR A C 1
ATOM 922 O O . THR A 1 127 ? -4.885 -4.485 -7.989 1.00 90.06 127 THR A O 1
ATOM 925 N N . PRO A 1 128 ? -5.555 -4.264 -5.876 1.00 88.75 128 PRO A N 1
ATOM 926 C CA . PRO A 1 128 ? -6.756 -3.519 -6.233 1.00 88.75 128 PRO A CA 1
ATOM 927 C C . PRO A 1 128 ? -6.429 -2.098 -6.724 1.00 88.75 128 PRO A C 1
ATOM 929 O O . PRO A 1 128 ? -5.302 -1.616 -6.613 1.00 88.75 128 PRO A O 1
ATOM 932 N N . LEU A 1 129 ? -7.447 -1.374 -7.196 1.00 91.88 129 LEU A N 1
ATOM 933 C CA . LEU A 1 129 ? -7.304 0.033 -7.581 1.00 91.88 129 LEU A CA 1
ATOM 934 C C . LEU A 1 129 ? -6.744 0.874 -6.425 1.00 91.88 129 LEU A C 1
ATOM 936 O O . LEU A 1 129 ? -7.381 1.003 -5.382 1.00 91.88 129 LEU A O 1
ATOM 940 N N . LEU A 1 130 ? -5.578 1.480 -6.645 1.00 89.31 130 LEU A N 1
ATOM 941 C CA . LEU A 1 130 ? -4.714 2.037 -5.607 1.00 89.31 130 LEU A CA 1
ATOM 942 C C . LEU A 1 130 ? -5.375 3.207 -4.871 1.00 89.31 130 LEU A C 1
ATOM 944 O O . LEU A 1 130 ? -5.529 3.187 -3.659 1.00 89.31 130 LEU A O 1
ATOM 948 N N . THR A 1 131 ? -5.816 4.239 -5.587 1.00 89.56 131 THR A N 1
ATOM 949 C CA . THR A 1 131 ? -6.422 5.411 -4.944 1.00 89.56 131 THR A CA 1
ATOM 950 C C . THR A 1 131 ? -7.844 5.111 -4.481 1.00 89.56 131 THR A C 1
ATOM 952 O O . THR A 1 131 ? -8.801 5.173 -5.262 1.00 89.56 131 THR A O 1
ATOM 955 N N . ARG A 1 132 ? -7.983 4.821 -3.189 1.00 90.94 132 ARG A N 1
ATOM 956 C CA . ARG A 1 132 ? -9.239 4.427 -2.551 1.00 90.94 132 ARG A CA 1
ATOM 957 C C . ARG A 1 132 ? -9.255 4.828 -1.079 1.00 90.94 132 ARG A C 1
ATOM 959 O O . ARG A 1 132 ? -8.215 4.997 -0.453 1.00 90.94 132 ARG A O 1
ATOM 966 N N . ARG A 1 133 ? -10.442 4.986 -0.507 1.00 92.56 133 ARG A N 1
ATOM 967 C CA . ARG A 1 133 ? -10.626 5.260 0.925 1.00 92.56 133 ARG A CA 1
ATOM 968 C C . ARG A 1 133 ? -11.856 4.546 1.444 1.00 92.56 133 ARG A C 1
ATOM 970 O O . ARG A 1 133 ? -12.798 4.362 0.676 1.00 92.56 133 ARG A O 1
ATOM 977 N N . ARG A 1 134 ? -11.878 4.216 2.727 1.00 94.25 134 ARG A N 1
ATOM 978 C CA . ARG A 1 134 ? -13.105 3.758 3.377 1.00 94.25 134 ARG A CA 1
ATOM 979 C C . ARG A 1 134 ? -14.117 4.898 3.509 1.00 94.25 134 ARG A C 1
ATOM 981 O O . ARG A 1 134 ? -13.743 6.078 3.510 1.00 94.25 134 ARG A O 1
ATOM 988 N N . ALA A 1 135 ? -15.399 4.549 3.578 1.00 94.69 135 ALA A N 1
ATOM 989 C CA . ALA A 1 135 ? -16.464 5.485 3.915 1.00 94.69 135 ALA A CA 1
ATOM 990 C C . ALA A 1 135 ? -16.285 6.014 5.347 1.00 94.69 135 ALA A C 1
ATOM 992 O O . ALA A 1 135 ? -16.248 7.235 5.518 1.00 94.69 135 ALA A O 1
ATOM 993 N N . CYS A 1 136 ? -16.042 5.113 6.303 1.00 95.56 136 CYS A N 1
ATOM 994 C CA . CYS A 1 136 ? -15.678 5.408 7.688 1.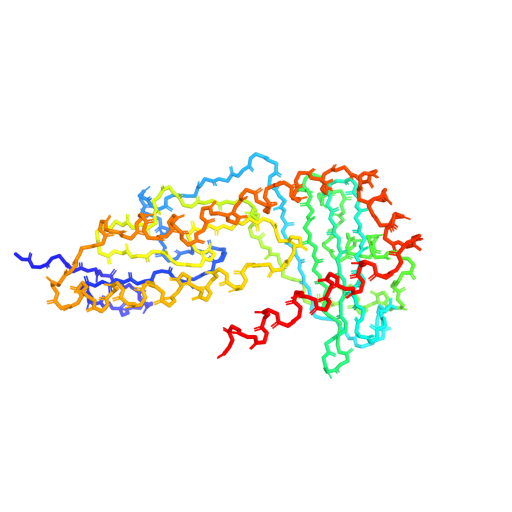00 95.56 136 CYS A CA 1
ATOM 995 C C . CYS A 1 136 ? -14.335 4.758 8.063 1.00 95.56 136 CYS A C 1
ATOM 997 O O . CYS A 1 136 ? -13.939 3.748 7.490 1.00 95.56 136 CYS A O 1
ATOM 999 N N . VAL A 1 137 ? -13.617 5.339 9.029 1.00 96.69 137 VAL A N 1
ATOM 1000 C CA . VAL A 1 137 ? -12.380 4.749 9.594 1.00 96.69 137 VAL A CA 1
ATOM 1001 C C . VAL A 1 137 ? -12.565 4.238 11.022 1.00 96.69 137 VAL A C 1
ATOM 1003 O O . VAL A 1 137 ? -11.633 3.676 11.582 1.00 96.69 137 VAL A O 1
ATOM 1006 N N . ALA A 1 138 ? -13.752 4.425 11.600 1.00 97.25 138 ALA A N 1
ATOM 1007 C CA . ALA A 1 138 ? -14.207 3.744 12.803 1.00 97.25 138 ALA A CA 1
ATOM 1008 C C . ALA A 1 138 ? -15.737 3.663 12.828 1.00 97.25 138 ALA A C 1
ATOM 1010 O O . ALA A 1 138 ? -16.395 4.577 12.327 1.00 97.25 138 ALA A O 1
ATOM 1011 N N . ALA A 1 139 ? -16.252 2.587 13.414 1.00 95.25 139 ALA A N 1
ATOM 1012 C CA . ALA A 1 139 ? -17.657 2.349 13.747 1.00 95.25 139 ALA A CA 1
ATOM 1013 C C . ALA A 1 139 ? -17.716 1.194 14.758 1.00 95.25 139 ALA A C 1
ATOM 1015 O O . ALA A 1 139 ? -16.878 0.297 14.681 1.00 95.25 139 ALA A O 1
ATOM 1016 N N . ASP A 1 140 ? -18.652 1.232 15.707 1.00 91.44 140 ASP A N 1
ATOM 1017 C CA . ASP A 1 140 ? -18.985 0.118 16.612 1.00 91.44 140 ASP A CA 1
ATOM 1018 C C . ASP A 1 140 ? -17.779 -0.593 17.253 1.00 91.44 140 ASP A C 1
ATOM 1020 O O . ASP A 1 140 ? -17.673 -1.815 17.268 1.00 91.44 140 ASP A O 1
ATOM 1024 N N . GLY A 1 141 ? -16.816 0.179 17.769 1.00 92.56 141 GLY A N 1
ATOM 1025 C CA . GLY A 1 141 ? -15.623 -0.372 18.427 1.00 92.56 141 GLY A CA 1
ATOM 1026 C C . GLY A 1 141 ? -14.545 -0.901 17.473 1.00 92.56 141 GLY A C 1
ATOM 1027 O O . GLY A 1 141 ? -13.525 -1.414 17.927 1.00 92.56 141 GLY A O 1
ATOM 1028 N N . ILE A 1 142 ? -14.708 -0.745 16.163 1.00 96.38 142 ILE A N 1
ATOM 1029 C CA . ILE A 1 142 ? -13.685 -1.050 15.162 1.00 96.38 142 ILE A CA 1
ATOM 1030 C C . ILE A 1 142 ? -12.940 0.236 14.808 1.00 96.38 142 ILE A C 1
ATOM 1032 O O . ILE A 1 142 ? -13.553 1.255 14.492 1.00 96.38 142 ILE A O 1
ATOM 1036 N N . LEU A 1 143 ? -11.610 0.180 14.822 1.00 98.00 143 LEU A N 1
ATOM 1037 C CA . LEU A 1 143 ? -10.714 1.208 14.298 1.00 98.00 143 LEU A CA 1
ATOM 1038 C C . LEU A 1 143 ? -10.051 0.682 13.025 1.00 98.00 143 LEU A C 1
ATOM 1040 O O . LEU A 1 143 ? -9.671 -0.482 12.959 1.00 98.00 143 LEU A O 1
ATOM 1044 N N . VAL A 1 144 ? -9.856 1.530 12.022 1.00 97.94 144 VAL A N 1
ATOM 1045 C CA . VAL A 1 144 ? -9.167 1.153 10.782 1.00 97.94 144 VAL A CA 1
ATOM 1046 C C . VAL A 1 144 ? -7.877 1.955 10.650 1.00 97.94 144 VAL A C 1
ATOM 1048 O O . VAL A 1 144 ? -7.899 3.185 10.765 1.00 97.94 144 VAL A O 1
ATOM 1051 N N . ALA A 1 145 ? -6.760 1.274 10.393 1.00 96.44 145 ALA A N 1
ATOM 1052 C CA . ALA A 1 145 ? -5.427 1.869 10.314 1.00 96.44 145 ALA A CA 1
ATOM 1053 C C . ALA A 1 145 ? -4.683 1.475 9.027 1.00 96.44 145 ALA A C 1
ATOM 1055 O O . ALA A 1 145 ? -5.031 0.513 8.343 1.00 96.44 145 ALA A O 1
ATOM 1056 N N . GLY A 1 146 ? -3.661 2.259 8.679 1.00 93.31 146 GLY A N 1
ATOM 1057 C CA . GLY A 1 146 ? -2.859 2.079 7.471 1.00 93.31 146 GLY A CA 1
ATOM 1058 C C . GLY A 1 146 ? -3.674 2.037 6.181 1.00 93.31 146 GLY A C 1
ATOM 1059 O O . GLY A 1 146 ? -4.688 2.729 6.034 1.00 93.31 146 GLY A O 1
ATOM 1060 N N . ASP A 1 147 ? -3.221 1.215 5.238 1.00 92.38 147 ASP A N 1
ATOM 1061 C CA . ASP A 1 147 ? -3.807 1.120 3.898 1.00 92.38 147 ASP A CA 1
ATOM 1062 C C . ASP A 1 147 ? -5.248 0.574 3.910 1.00 92.38 147 ASP A C 1
ATOM 1064 O O . ASP A 1 147 ? -6.020 0.842 2.981 1.00 92.38 147 ASP A O 1
ATOM 1068 N N . ALA A 1 148 ? -5.647 -0.105 4.994 1.00 95.06 148 ALA A N 1
ATOM 1069 C CA . ALA A 1 148 ? -7.012 -0.588 5.204 1.00 95.06 148 ALA A CA 1
ATOM 1070 C C . ALA A 1 148 ? -8.014 0.560 5.402 1.00 95.06 148 ALA A C 1
ATOM 1072 O O . ALA A 1 148 ? -9.188 0.422 5.047 1.00 95.06 148 ALA A O 1
ATOM 1073 N N . ALA A 1 149 ? -7.560 1.714 5.910 1.00 93.81 149 ALA A N 1
ATOM 1074 C CA . ALA A 1 149 ? -8.375 2.926 6.049 1.00 93.81 149 ALA A CA 1
ATOM 1075 C C . ALA A 1 149 ? -8.421 3.737 4.747 1.00 93.81 149 ALA A C 1
ATOM 1077 O O . ALA A 1 149 ? -9.411 4.408 4.423 1.00 93.81 149 ALA A O 1
ATOM 1078 N N . GLY A 1 150 ? -7.353 3.673 3.961 1.00 90.25 150 GLY A N 1
ATOM 1079 C CA . GLY A 1 150 ? -7.296 4.281 2.648 1.00 90.25 150 GLY A CA 1
ATOM 1080 C C . GLY A 1 150 ? -5.881 4.376 2.125 1.00 90.25 150 GLY A C 1
ATOM 1081 O O . GLY A 1 150 ? -4.931 4.534 2.880 1.00 90.25 150 GLY A O 1
ATOM 1082 N N . TYR A 1 151 ? -5.781 4.365 0.807 1.00 86.00 151 TYR A N 1
ATOM 1083 C CA . TYR A 1 151 ? -4.526 4.348 0.090 1.00 86.00 151 TYR A CA 1
ATOM 1084 C C . TYR A 1 151 ? -4.529 5.406 -1.003 1.00 86.00 151 TYR A C 1
ATOM 1086 O O . TYR A 1 151 ? -5.535 5.644 -1.682 1.00 86.00 151 TYR A O 1
ATOM 1094 N N . ILE A 1 152 ? -3.394 6.076 -1.154 1.00 79.00 152 ILE A N 1
ATOM 1095 C CA . ILE A 1 152 ? -3.134 6.984 -2.265 1.00 79.00 152 ILE A CA 1
ATOM 1096 C C . ILE A 1 152 ? -1.994 6.379 -3.060 1.00 79.00 152 ILE A C 1
ATOM 1098 O O . ILE A 1 152 ? -1.052 5.845 -2.489 1.00 79.00 152 ILE A O 1
ATOM 1102 N N . GLU A 1 153 ? -2.111 6.466 -4.380 1.00 73.62 153 GLU A N 1
ATOM 1103 C CA . GLU A 1 153 ? -1.100 5.976 -5.305 1.00 73.62 153 GLU A CA 1
ATOM 1104 C C . GLU A 1 153 ? 0.321 6.454 -4.911 1.00 73.62 153 GLU A C 1
ATOM 1106 O O . GLU A 1 153 ? 0.545 7.667 -4.813 1.00 73.62 153 GLU A O 1
ATOM 1111 N N . PRO A 1 154 ? 1.265 5.524 -4.663 1.00 63.25 154 PRO A N 1
ATOM 1112 C CA . PRO A 1 154 ? 2.563 5.833 -4.085 1.00 63.25 154 PRO A CA 1
ATOM 1113 C C . PRO A 1 154 ? 3.545 6.224 -5.184 1.00 63.25 154 PRO A C 1
ATOM 1115 O O . PRO A 1 154 ? 4.089 5.368 -5.876 1.00 63.25 154 PRO A O 1
ATOM 1118 N N . PHE A 1 155 ? 3.822 7.511 -5.340 1.00 62.38 155 PHE A N 1
ATOM 1119 C CA . PHE A 1 155 ? 5.009 7.906 -6.102 1.00 62.38 155 PHE A CA 1
ATOM 1120 C C . PHE A 1 155 ? 6.215 8.181 -5.208 1.00 62.38 155 PHE A C 1
ATOM 1122 O O . PHE A 1 155 ? 7.345 7.946 -5.609 1.00 62.38 155 PHE A O 1
ATOM 1129 N N . THR A 1 156 ? 5.979 8.654 -3.986 1.00 58.31 156 THR A N 1
ATOM 1130 C CA . THR A 1 156 ? 7.032 9.053 -3.042 1.00 58.31 156 THR A CA 1
ATOM 1131 C C . THR A 1 156 ? 7.311 8.018 -1.953 1.00 58.31 156 THR A C 1
ATOM 1133 O O . THR A 1 156 ? 8.065 8.306 -1.036 1.00 58.31 156 THR A O 1
ATOM 1136 N N . GLY A 1 157 ? 6.688 6.834 -2.001 1.00 60.06 157 GLY A N 1
ATOM 1137 C CA . GLY A 1 157 ? 6.917 5.775 -1.005 1.00 60.06 157 GLY A CA 1
ATOM 1138 C C . GLY A 1 157 ? 6.383 6.056 0.413 1.00 60.06 157 GLY A C 1
ATOM 1139 O O . GLY A 1 157 ? 6.581 5.234 1.300 1.00 60.06 157 GLY A O 1
ATOM 1140 N N . GLU A 1 158 ? 5.653 7.156 0.648 1.00 66.62 158 GLU A N 1
ATOM 1141 C CA . GLU A 1 158 ? 5.191 7.573 1.994 1.00 66.62 158 GLU A CA 1
ATOM 1142 C C . GLU A 1 158 ? 4.143 6.643 2.653 1.00 66.62 158 GLU A C 1
ATOM 1144 O O . GLU A 1 158 ? 3.790 6.837 3.817 1.00 66.62 158 GLU A O 1
ATOM 1149 N N . GLY A 1 159 ? 3.634 5.630 1.940 1.00 73.88 159 GLY A N 1
ATOM 1150 C CA . GLY A 1 159 ? 2.570 4.746 2.435 1.00 73.88 159 GLY A CA 1
ATOM 1151 C C . GLY A 1 159 ? 2.937 4.013 3.730 1.00 73.88 159 GLY A C 1
ATOM 1152 O O . GLY A 1 159 ? 2.142 3.987 4.670 1.00 73.88 159 GLY A O 1
ATOM 1153 N N . MET A 1 160 ? 4.169 3.500 3.828 1.00 82.56 160 MET A N 1
ATOM 1154 C CA . MET A 1 160 ? 4.634 2.785 5.025 1.00 82.56 160 MET A CA 1
ATOM 1155 C C . MET A 1 160 ? 4.701 3.695 6.254 1.00 82.56 160 MET A C 1
ATOM 1157 O O . MET A 1 160 ? 4.236 3.311 7.325 1.00 82.56 160 MET A O 1
ATOM 1161 N N . SER A 1 161 ? 5.193 4.929 6.105 1.00 83.38 161 SER A N 1
ATOM 1162 C CA . SER A 1 161 ? 5.256 5.894 7.209 1.00 83.38 161 SER A CA 1
ATOM 1163 C C . SER A 1 161 ? 3.867 6.200 7.774 1.00 83.38 161 SER A C 1
ATOM 1165 O O . SER A 1 161 ? 3.695 6.303 8.988 1.00 83.38 161 SER A O 1
ATOM 1167 N N . TRP A 1 162 ? 2.846 6.303 6.917 1.00 83.69 162 TRP A N 1
ATOM 1168 C CA . TRP A 1 162 ? 1.471 6.509 7.376 1.00 83.69 162 TRP A CA 1
ATOM 1169 C C . TRP A 1 162 ? 0.876 5.264 8.021 1.00 83.69 162 TRP A C 1
ATOM 1171 O O . TRP A 1 162 ? 0.164 5.389 9.018 1.00 83.69 162 TRP A O 1
ATOM 1181 N N . ALA A 1 163 ? 1.158 4.078 7.484 1.00 89.81 163 ALA A N 1
ATOM 1182 C CA . ALA A 1 163 ? 0.723 2.826 8.088 1.00 89.81 163 ALA A CA 1
ATOM 1183 C C . ALA A 1 163 ? 1.277 2.673 9.509 1.00 89.81 163 ALA A C 1
ATOM 1185 O O . ALA A 1 163 ? 0.508 2.400 10.428 1.00 89.81 163 ALA A O 1
ATOM 1186 N N . ILE A 1 164 ? 2.563 2.969 9.706 1.00 91.19 164 ILE A N 1
ATOM 1187 C CA . ILE A 1 164 ? 3.210 2.956 11.023 1.00 91.19 164 ILE A CA 1
ATOM 1188 C C . ILE A 1 164 ? 2.578 4.001 11.948 1.00 91.19 164 ILE A C 1
ATOM 1190 O O . ILE A 1 164 ? 2.109 3.657 13.032 1.00 91.19 164 ILE A O 1
ATOM 1194 N N . ALA A 1 165 ? 2.498 5.265 11.515 1.00 91.75 165 ALA A N 1
ATOM 1195 C CA . ALA A 1 165 ? 1.982 6.349 12.352 1.00 91.75 165 ALA A CA 1
ATOM 1196 C C . ALA A 1 165 ? 0.518 6.125 12.770 1.00 91.75 165 ALA A C 1
ATOM 1198 O O . ALA A 1 165 ? 0.152 6.317 13.929 1.00 91.75 165 ALA A O 1
ATOM 1199 N N . THR A 1 166 ? -0.330 5.696 11.831 1.00 94.88 166 THR A N 1
ATOM 1200 C CA . THR A 1 166 ? -1.740 5.410 12.125 1.00 94.88 166 THR A CA 1
ATOM 1201 C C . THR A 1 166 ? -1.910 4.124 12.930 1.00 94.88 166 THR A C 1
ATOM 1203 O O . THR A 1 166 ? -2.752 4.099 13.820 1.00 94.88 166 THR A O 1
ATOM 1206 N N . GLY A 1 167 ? -1.103 3.087 12.695 1.00 96.12 167 GLY A N 1
ATOM 1207 C CA . GLY A 1 167 ? -1.117 1.862 13.499 1.00 96.12 167 GLY A CA 1
ATOM 1208 C C . GLY A 1 167 ? -0.747 2.123 14.959 1.00 96.12 167 GLY A C 1
ATOM 1209 O O . GLY A 1 167 ? -1.480 1.718 15.861 1.00 96.12 167 GLY A O 1
ATOM 1210 N N . ALA A 1 168 ? 0.330 2.878 15.197 1.00 96.56 168 ALA A N 1
ATOM 1211 C CA . ALA A 1 168 ? 0.754 3.266 16.541 1.00 96.56 168 ALA A CA 1
ATOM 1212 C C . ALA A 1 168 ? -0.335 4.074 17.271 1.00 96.56 168 ALA A C 1
ATOM 1214 O O . ALA A 1 168 ? -0.708 3.748 18.399 1.00 96.56 168 ALA A O 1
ATOM 1215 N N . ALA A 1 169 ? -0.909 5.082 16.606 1.00 96.56 169 ALA A N 1
ATOM 1216 C CA . ALA A 1 169 ? -1.985 5.887 17.179 1.00 96.56 169 ALA A CA 1
ATOM 1217 C C . ALA A 1 169 ? -3.259 5.066 17.454 1.00 96.56 169 ALA A C 1
ATOM 1219 O O . ALA A 1 169 ? -3.885 5.241 18.500 1.00 96.56 169 ALA A O 1
ATOM 1220 N N . ALA A 1 170 ? -3.627 4.143 16.557 1.00 97.50 170 ALA A N 1
ATOM 1221 C CA . ALA A 1 170 ? -4.771 3.254 16.752 1.00 97.50 170 ALA A CA 1
ATOM 1222 C C . ALA A 1 170 ? -4.570 2.333 17.964 1.00 97.50 170 ALA A C 1
ATOM 1224 O O . ALA A 1 170 ? -5.510 2.132 18.729 1.00 97.50 170 ALA A O 1
ATOM 1225 N N . GLY A 1 171 ? -3.350 1.831 18.183 1.00 97.31 171 GLY A N 1
ATOM 1226 C CA . GLY A 1 171 ? -3.006 1.034 19.364 1.00 97.31 171 GLY A CA 1
ATOM 1227 C C . GLY A 1 171 ? -3.213 1.796 20.677 1.00 97.31 171 GLY A C 1
ATOM 1228 O O . GLY A 1 171 ? -3.822 1.268 21.608 1.00 97.31 171 GLY A O 1
ATOM 1229 N N . VAL A 1 172 ? -2.787 3.063 20.735 1.00 97.62 172 VAL A N 1
ATOM 1230 C CA . VAL A 1 172 ? -3.001 3.929 21.910 1.00 97.62 172 VAL A CA 1
ATOM 1231 C C . VAL A 1 172 ? -4.493 4.142 22.177 1.00 97.62 172 VAL A C 1
ATOM 1233 O O . VAL A 1 172 ? -4.949 3.950 23.305 1.00 97.62 172 VAL A O 1
ATOM 1236 N N . VAL A 1 173 ? -5.267 4.485 21.142 1.00 96.88 173 VAL A N 1
ATOM 1237 C CA . VAL A 1 173 ? -6.720 4.693 21.268 1.00 96.88 173 VAL A CA 1
ATOM 1238 C C . VAL A 1 173 ? -7.425 3.401 21.683 1.00 96.88 173 VAL A C 1
ATOM 1240 O O . VAL A 1 173 ? -8.265 3.421 22.581 1.00 96.88 173 VAL A O 1
ATOM 1243 N N . ALA A 1 174 ? -7.052 2.259 21.104 1.00 96.25 174 ALA A N 1
ATOM 1244 C CA . ALA A 1 174 ? -7.604 0.963 21.483 1.00 96.25 174 ALA A CA 1
ATOM 1245 C C . ALA A 1 174 ? -7.338 0.635 22.960 1.00 96.25 174 ALA A C 1
ATOM 1247 O O . ALA A 1 174 ? -8.249 0.202 23.665 1.00 96.25 174 ALA A O 1
ATOM 1248 N N . ALA A 1 175 ? -6.137 0.916 23.473 1.00 96.44 175 ALA A N 1
ATOM 1249 C CA . ALA A 1 175 ? -5.822 0.722 24.888 1.00 96.44 175 ALA A CA 1
ATOM 1250 C C . ALA A 1 175 ? -6.659 1.624 25.818 1.00 96.44 175 ALA A C 1
ATOM 1252 O O . ALA A 1 175 ? -7.021 1.201 26.918 1.00 96.44 175 ALA A O 1
ATOM 1253 N N . GLN A 1 176 ? -6.982 2.852 25.401 1.00 95.94 176 GLN A N 1
ATOM 1254 C CA . GLN A 1 176 ? -7.866 3.754 26.153 1.00 95.94 176 GLN A CA 1
ATOM 1255 C C . GLN A 1 176 ? -9.326 3.274 26.119 1.00 95.94 176 GLN A C 1
ATOM 1257 O O . GLN A 1 176 ? -9.989 3.223 27.156 1.00 95.94 176 GLN A O 1
ATOM 1262 N N . ILE A 1 177 ? -9.822 2.822 24.960 1.00 94.56 177 ILE A N 1
ATOM 1263 C CA . ILE A 1 177 ? -11.164 2.223 24.823 1.00 94.56 177 ILE A CA 1
ATOM 1264 C C . ILE A 1 177 ? -11.281 0.961 25.689 1.00 94.56 177 ILE A C 1
ATOM 1266 O O . ILE A 1 177 ? -12.271 0.767 26.403 1.00 94.56 177 ILE A O 1
ATOM 1270 N N . ALA A 1 178 ? -10.244 0.121 25.695 1.00 91.94 178 ALA A N 1
ATOM 1271 C CA . ALA A 1 178 ? -10.165 -1.071 26.533 1.00 91.94 178 ALA A CA 1
ATOM 1272 C C . ALA A 1 178 ? -10.157 -0.747 28.037 1.00 91.94 178 ALA A C 1
ATOM 1274 O O . ALA A 1 178 ? -10.565 -1.587 28.835 1.00 91.94 178 ALA A O 1
ATOM 1275 N N . ARG A 1 179 ? -9.775 0.469 28.442 1.00 93.75 179 ARG A N 1
ATOM 1276 C CA . ARG A 1 179 ? -9.876 0.955 29.830 1.00 93.75 179 ARG A CA 1
ATOM 1277 C C . ARG A 1 179 ? -11.167 1.720 30.123 1.00 93.75 179 ARG A C 1
ATOM 1279 O O . ARG A 1 179 ? -11.519 1.894 31.281 1.00 93.75 179 ARG A O 1
ATOM 1286 N N . GLY A 1 180 ? -11.945 2.061 29.094 1.00 93.00 180 GLY A N 1
ATOM 1287 C CA . GLY A 1 180 ? -13.157 2.880 29.223 1.00 93.00 180 GLY A CA 1
ATOM 1288 C C . GLY A 1 180 ? -12.864 4.378 29.340 1.00 93.00 180 GLY A C 1
ATOM 1289 O O . GLY A 1 180 ? -13.730 5.134 29.758 1.00 93.00 180 GLY A O 1
ATOM 1290 N N . GLU A 1 181 ? -11.651 4.794 28.978 1.00 93.75 181 GLU A N 1
ATOM 1291 C CA . GLU A 1 181 ? -11.176 6.182 29.030 1.00 93.75 181 GLU A CA 1
ATOM 1292 C C . GLU A 1 181 ? -11.492 6.949 27.734 1.00 93.75 181 GLU A C 1
ATOM 1294 O O . GLU A 1 181 ? -11.430 8.175 27.696 1.00 93.75 181 GLU A O 1
ATOM 1299 N N . AL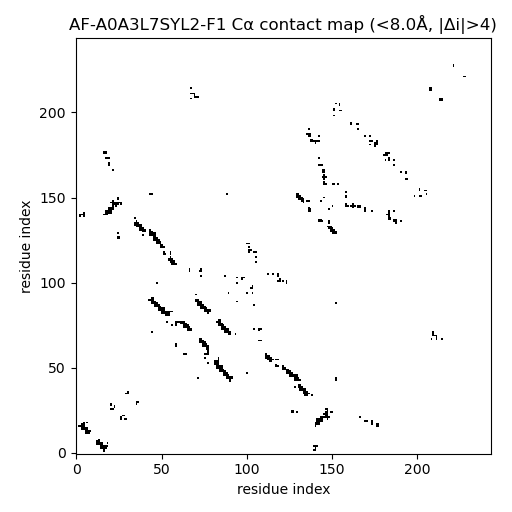A A 1 182 ? -11.816 6.228 26.658 1.00 93.38 182 ALA A N 1
ATOM 1300 C CA . ALA A 1 182 ? -12.057 6.777 25.332 1.00 93.38 182 ALA A CA 1
ATOM 1301 C C . ALA A 1 182 ? -13.172 6.025 24.595 1.00 93.38 182 ALA A C 1
ATOM 1303 O O . ALA A 1 182 ? -13.563 4.918 24.972 1.00 93.38 182 ALA A O 1
ATOM 1304 N N . SER A 1 183 ? -13.635 6.622 23.497 1.00 94.06 183 SER A N 1
ATOM 1305 C CA . SER A 1 183 ? -14.575 6.023 22.550 1.00 94.06 183 SER A CA 1
ATOM 1306 C C . SER A 1 183 ? -13.970 5.991 21.151 1.00 94.06 183 SER A C 1
ATOM 1308 O O . SER A 1 183 ? -13.197 6.875 20.780 1.00 94.06 183 SER A O 1
ATOM 1310 N N . TRP A 1 184 ? -14.366 5.009 20.339 1.00 94.31 184 TRP A N 1
ATOM 1311 C CA . TRP A 1 184 ? -13.957 4.899 18.935 1.00 94.31 184 TRP A CA 1
ATOM 1312 C C . TRP A 1 184 ? -14.312 6.149 18.113 1.00 94.31 184 TRP A C 1
ATOM 1314 O O . TRP A 1 184 ? -13.653 6.436 17.114 1.00 94.31 184 TRP A O 1
ATOM 1324 N N . THR A 1 185 ? -15.293 6.943 18.554 1.00 95.19 185 THR A N 1
ATOM 1325 C CA . THR A 1 185 ? -15.724 8.186 17.895 1.00 95.19 185 THR A CA 1
ATOM 1326 C C . THR A 1 185 ? -14.634 9.258 17.826 1.00 95.19 185 THR A C 1
ATOM 1328 O O . THR A 1 185 ? -14.714 10.146 16.979 1.00 95.19 185 THR A O 1
ATOM 1331 N N . MET A 1 186 ? -13.583 9.176 18.654 1.00 94.62 186 MET A N 1
ATOM 1332 C CA . MET A 1 186 ? -12.438 10.094 18.573 1.00 94.62 186 MET A CA 1
ATOM 1333 C C . MET A 1 186 ? -11.490 9.768 17.409 1.00 94.62 186 MET A C 1
ATOM 1335 O O . MET A 1 186 ? -10.759 10.641 16.931 1.00 94.62 186 MET A O 1
ATOM 1339 N N . TRP A 1 187 ? -11.483 8.511 16.949 1.00 96.88 187 TRP A N 1
ATOM 1340 C CA . TRP A 1 187 ? -10.507 8.025 15.978 1.00 96.88 187 TRP A CA 1
ATOM 1341 C C . TRP A 1 187 ? -10.553 8.756 14.633 1.00 96.88 187 TRP A C 1
ATOM 1343 O O . TRP A 1 187 ? -9.485 9.132 14.152 1.00 96.88 187 TRP A O 1
ATOM 1353 N N . PRO A 1 188 ? -11.721 9.052 14.026 1.00 95.81 188 PRO A N 1
ATOM 1354 C CA . PRO A 1 188 ? -11.765 9.766 12.752 1.00 95.81 188 PRO A 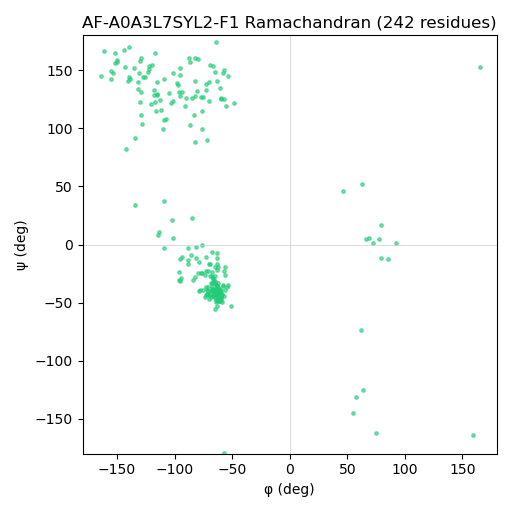CA 1
ATOM 1355 C C . PRO A 1 188 ? -11.041 11.120 12.775 1.00 95.81 188 PRO A C 1
ATOM 1357 O O . PRO A 1 188 ? -10.344 11.452 11.814 1.00 95.81 188 PRO A O 1
ATOM 1360 N N . ALA A 1 189 ? -11.156 11.881 13.869 1.00 93.69 189 ALA A N 1
ATOM 1361 C CA . ALA A 1 189 ? -10.488 13.173 14.017 1.00 93.69 189 ALA A CA 1
ATOM 1362 C C . ALA A 1 189 ? -8.965 13.018 14.173 1.00 93.69 189 ALA A C 1
ATOM 1364 O O . ALA A 1 189 ? -8.203 13.731 13.516 1.00 93.69 189 ALA A O 1
ATOM 1365 N N . LEU A 1 190 ? -8.516 12.052 14.983 1.00 93.44 190 LEU A N 1
ATOM 1366 C CA . LEU A 1 190 ? -7.092 11.758 15.167 1.00 93.44 190 LEU A CA 1
ATOM 1367 C C . LEU A 1 190 ? -6.450 11.209 13.884 1.00 93.44 190 LEU A C 1
ATOM 1369 O O . LEU A 1 190 ? -5.400 11.678 13.456 1.00 93.44 190 LEU A O 1
ATOM 1373 N N . TYR A 1 191 ? -7.113 10.276 13.203 1.00 93.75 191 TYR A N 1
ATOM 1374 C CA . TYR A 1 191 ? -6.673 9.778 11.902 1.00 93.75 191 TYR A CA 1
ATOM 1375 C C . TYR A 1 191 ? -6.542 10.925 10.888 1.00 93.75 191 TYR A C 1
ATOM 1377 O O . TYR A 1 191 ? -5.550 11.023 10.160 1.00 93.75 191 TYR A O 1
ATOM 1385 N N . ALA A 1 192 ? -7.523 11.833 10.847 1.00 90.19 192 ALA A N 1
ATOM 1386 C CA . ALA A 1 192 ? -7.486 12.988 9.959 1.00 90.19 192 ALA A CA 1
ATOM 1387 C C . ALA A 1 192 ? -6.348 13.966 10.293 1.00 90.19 192 ALA A C 1
ATOM 1389 O O . ALA A 1 192 ? -5.796 14.556 9.365 1.00 90.19 192 ALA A O 1
ATOM 1390 N N . SER A 1 193 ? -5.956 14.129 11.560 1.00 89.31 193 SER A N 1
ATOM 1391 C CA . SER A 1 193 ? -4.833 15.004 11.928 1.00 89.31 193 SER A CA 1
ATOM 1392 C C . SER A 1 193 ? -3.479 14.423 11.502 1.00 89.31 193 SER A C 1
ATOM 1394 O O . SER A 1 193 ? -2.626 15.168 11.014 1.00 89.31 193 SER A O 1
ATOM 1396 N N . ILE A 1 194 ? -3.322 13.097 11.579 1.00 86.31 194 ILE A N 1
ATOM 1397 C CA . ILE A 1 194 ? -2.124 12.370 11.130 1.00 86.31 194 ILE A CA 1
ATOM 1398 C C . ILE A 1 194 ? -2.001 12.430 9.600 1.00 86.31 194 ILE A C 1
ATOM 1400 O O . ILE A 1 194 ? -0.936 12.703 9.049 1.00 86.31 194 ILE A O 1
ATOM 1404 N N . VAL A 1 195 ? -3.111 12.208 8.892 1.00 80.12 195 VAL A N 1
ATOM 1405 C CA . VAL A 1 195 ? -3.105 11.994 7.436 1.00 80.12 195 VAL A CA 1
ATOM 1406 C C . VAL A 1 195 ? -3.398 13.283 6.636 1.00 80.12 195 VAL A C 1
ATOM 1408 O O . VAL A 1 195 ? -3.004 13.417 5.472 1.00 80.12 195 VAL A O 1
ATOM 1411 N N . GLY A 1 196 ? -4.077 14.266 7.233 1.00 67.19 196 GLY A N 1
ATOM 1412 C CA . GLY A 1 196 ? -4.651 15.438 6.557 1.00 67.19 196 GLY A CA 1
ATOM 1413 C C . GLY A 1 196 ? -3.639 16.424 5.969 1.00 67.19 196 GLY A C 1
ATOM 1414 O O . GLY A 1 196 ? -3.853 16.917 4.862 1.00 67.19 196 GLY A O 1
ATOM 1415 N N . ARG A 1 197 ? -2.508 16.673 6.644 1.00 55.09 197 ARG A N 1
ATOM 1416 C CA . ARG A 1 197 ? -1.468 17.603 6.149 1.00 55.09 197 ARG A CA 1
ATOM 1417 C C . ARG A 1 197 ? -0.650 17.026 4.980 1.00 55.09 197 ARG A C 1
ATOM 1419 O O . ARG A 1 197 ? -0.175 17.784 4.137 1.00 55.09 197 ARG A O 1
ATOM 1426 N N . SER A 1 198 ? -0.542 15.699 4.874 1.00 53.62 198 SER A N 1
ATOM 1427 C CA . SER A 1 198 ? 0.261 15.013 3.844 1.00 53.62 198 SER A CA 1
ATOM 1428 C C . SER A 1 198 ? -0.541 14.599 2.603 1.00 53.62 198 SER A C 1
ATOM 1430 O O . SER A 1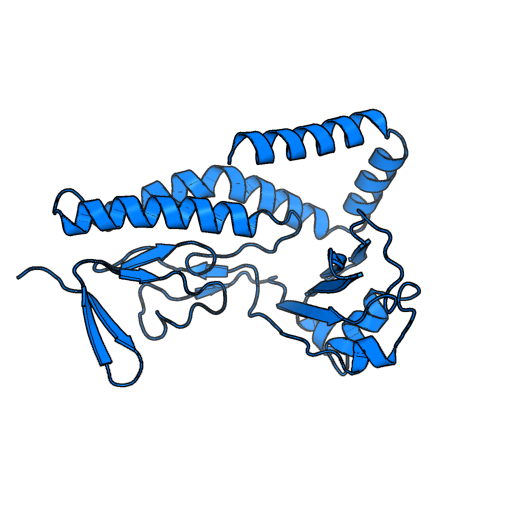 198 ? 0.004 14.609 1.497 1.00 53.62 198 SER A O 1
ATOM 1432 N N . ARG A 1 199 ? -1.853 14.324 2.726 1.00 59.31 199 ARG A N 1
ATOM 1433 C CA . ARG A 1 199 ? -2.709 13.962 1.572 1.00 59.31 199 ARG A CA 1
ATOM 1434 C C . ARG A 1 199 ? -2.724 15.020 0.472 1.00 59.31 199 ARG A C 1
ATOM 1436 O O . ARG A 1 199 ? -2.806 14.660 -0.701 1.00 59.31 199 ARG A O 1
ATOM 1443 N N . THR A 1 200 ? -2.644 16.303 0.821 1.00 57.84 200 THR A N 1
ATOM 1444 C CA . THR A 1 200 ? -2.597 17.393 -0.166 1.00 57.84 200 THR A CA 1
ATOM 1445 C C . THR A 1 200 ? -1.303 17.346 -0.975 1.00 57.84 200 THR A C 1
ATOM 1447 O O . THR A 1 200 ? -1.364 17.412 -2.199 1.00 57.84 200 THR A O 1
ATOM 1450 N N . ARG A 1 201 ? -0.151 17.122 -0.327 1.00 60.00 201 ARG A N 1
ATOM 1451 C CA . ARG A 1 201 ? 1.148 16.999 -1.012 1.00 60.00 201 ARG A CA 1
ATOM 1452 C C . ARG A 1 201 ? 1.186 15.792 -1.942 1.00 60.00 201 ARG A C 1
ATOM 1454 O O . ARG A 1 201 ? 1.488 15.949 -3.120 1.00 60.00 201 ARG A O 1
ATOM 1461 N N . CYS A 1 202 ? 0.783 14.618 -1.455 1.00 56.94 202 CYS A N 1
ATOM 1462 C CA . CYS A 1 202 ? 0.731 13.415 -2.286 1.00 56.94 202 CYS A CA 1
ATOM 1463 C C . CYS A 1 202 ? -0.266 13.545 -3.447 1.00 56.94 202 CYS A C 1
ATOM 1465 O O . CYS A 1 202 ? 0.021 13.092 -4.549 1.00 56.94 202 CYS A O 1
ATOM 1467 N N . ARG A 1 203 ? -1.410 14.221 -3.257 1.00 62.75 203 ARG A N 1
ATOM 1468 C CA . ARG A 1 203 ? -2.334 14.532 -4.362 1.00 62.75 203 ARG A CA 1
ATOM 1469 C C . ARG A 1 203 ? -1.716 15.465 -5.394 1.00 62.75 203 ARG A C 1
ATOM 1471 O O . ARG A 1 203 ? -1.909 15.228 -6.581 1.00 62.75 203 ARG A O 1
ATOM 1478 N N . VAL A 1 204 ? -0.997 16.500 -4.963 1.00 61.19 204 VAL A N 1
ATOM 1479 C CA . VAL A 1 204 ? -0.296 17.422 -5.868 1.00 61.19 204 VAL A CA 1
ATOM 1480 C C . VAL A 1 204 ? 0.772 16.672 -6.657 1.00 61.19 204 VAL A C 1
ATOM 1482 O O . VAL A 1 204 ? 0.778 16.758 -7.878 1.00 61.19 204 VAL A O 1
ATOM 1485 N N . ILE A 1 205 ? 1.597 15.855 -6.001 1.00 63.06 205 ILE A N 1
ATOM 1486 C CA . ILE A 1 205 ? 2.607 15.029 -6.674 1.00 63.06 205 ILE A CA 1
ATOM 1487 C C . ILE A 1 205 ? 1.946 14.045 -7.652 1.00 63.06 205 ILE A C 1
ATOM 1489 O O . ILE A 1 205 ? 2.302 14.019 -8.827 1.00 63.06 205 ILE A O 1
ATOM 1493 N N . ALA A 1 206 ? 0.908 13.315 -7.231 1.00 60.69 206 ALA A N 1
ATOM 1494 C CA . ALA A 1 206 ? 0.143 12.420 -8.105 1.00 60.69 206 ALA A CA 1
ATOM 1495 C C . ALA A 1 206 ? -0.475 13.148 -9.315 1.00 60.69 206 ALA A C 1
ATOM 1497 O O . ALA A 1 206 ? -0.542 12.587 -10.410 1.00 60.69 206 ALA A O 1
ATOM 1498 N N . LEU A 1 207 ? -0.918 14.398 -9.146 1.00 62.06 207 LEU A N 1
ATOM 1499 C CA . LEU A 1 207 ? -1.407 15.247 -10.236 1.00 62.06 207 LEU A CA 1
ATOM 1500 C C . LEU A 1 207 ? -0.276 15.679 -11.176 1.00 62.06 207 LEU A C 1
ATOM 1502 O O . LEU A 1 207 ? -0.448 15.592 -12.390 1.00 62.06 207 LEU A O 1
ATOM 1506 N N . LEU A 1 208 ? 0.880 16.079 -10.642 1.00 63.56 208 LEU A N 1
ATOM 1507 C CA . LEU A 1 208 ? 2.057 16.453 -11.433 1.00 63.56 208 LEU A CA 1
ATOM 1508 C C . LEU A 1 208 ? 2.544 15.282 -12.297 1.00 63.56 208 LEU A C 1
ATOM 1510 O O . LEU A 1 208 ? 2.827 15.457 -13.479 1.00 63.56 208 LEU A O 1
ATOM 1514 N N . LEU A 1 209 ? 2.524 14.065 -11.755 1.00 62.00 209 LEU A N 1
ATOM 1515 C CA . LEU A 1 209 ? 2.926 12.840 -12.458 1.00 62.00 209 LEU A CA 1
ATOM 1516 C C . LEU A 1 209 ? 1.979 12.407 -13.566 1.00 62.00 209 LEU A C 1
ATOM 1518 O O . LEU A 1 209 ? 2.341 11.609 -14.430 1.00 62.00 209 LEU A O 1
ATOM 1522 N N . ARG A 1 210 ? 0.752 12.928 -13.571 1.00 65.38 210 ARG A N 1
ATOM 1523 C CA . ARG A 1 210 ? -0.159 12.738 -14.703 1.00 65.38 210 ARG A CA 1
ATOM 1524 C C . ARG A 1 210 ? 0.260 13.557 -15.922 1.00 65.38 210 ARG A C 1
ATOM 1526 O O . ARG A 1 210 ? -0.271 13.298 -17.001 1.00 65.38 210 ARG A O 1
ATOM 1533 N N . SER A 1 211 ? 1.215 14.478 -15.778 1.00 64.56 211 SER A N 1
ATOM 1534 C CA . SER A 1 211 ? 1.847 15.197 -16.880 1.00 64.56 211 SER A CA 1
ATOM 1535 C C . SER A 1 211 ? 3.306 14.751 -17.056 1.00 64.56 211 SER A C 1
ATOM 1537 O O . SER A 1 211 ? 4.200 15.254 -16.374 1.00 64.56 211 SER A O 1
ATOM 1539 N N . PRO A 1 212 ? 3.593 13.850 -18.015 1.00 60.75 212 PRO A N 1
ATOM 1540 C CA . PRO A 1 212 ? 4.959 13.419 -18.316 1.00 60.75 212 PRO A CA 1
ATOM 1541 C C . PRO A 1 212 ? 5.904 14.578 -18.664 1.00 60.75 212 PRO A C 1
ATOM 1543 O O . PRO A 1 212 ? 7.107 14.472 -18.449 1.00 60.75 212 PRO A O 1
ATOM 1546 N N . MET A 1 213 ? 5.371 15.689 -19.184 1.00 57.50 213 MET A N 1
ATOM 1547 C CA . MET A 1 213 ? 6.149 16.892 -19.491 1.00 57.50 213 MET A CA 1
ATOM 1548 C C . MET A 1 213 ? 6.607 17.625 -18.228 1.00 57.50 213 MET A C 1
ATOM 1550 O O . MET A 1 213 ? 7.753 18.054 -18.177 1.00 57.50 213 MET A O 1
ATOM 1554 N N . LEU A 1 214 ? 5.766 17.715 -17.192 1.00 60.12 214 LEU A N 1
ATOM 1555 C CA . LEU A 1 214 ? 6.150 18.343 -15.922 1.00 60.12 214 LEU A CA 1
ATOM 1556 C C . LEU A 1 214 ? 7.196 17.511 -15.182 1.00 60.12 214 LEU A C 1
ATOM 1558 O O . LEU A 1 214 ? 8.156 18.061 -14.659 1.00 60.12 214 LEU A O 1
ATOM 1562 N N . VAL A 1 215 ? 7.056 16.185 -15.204 1.00 62.59 215 VAL A N 1
ATOM 1563 C CA . VAL A 1 215 ? 8.055 15.268 -14.633 1.00 62.59 215 VAL A CA 1
ATOM 1564 C C . VAL A 1 215 ? 9.397 15.422 -15.342 1.00 62.59 215 VAL A C 1
ATOM 1566 O O . VAL A 1 215 ? 10.423 15.580 -14.691 1.00 62.59 215 VAL A O 1
ATOM 1569 N N . ARG A 1 216 ? 9.394 15.446 -16.681 1.00 58.75 216 ARG A N 1
ATOM 1570 C CA . ARG A 1 216 ? 10.609 15.666 -17.478 1.00 58.75 216 ARG A CA 1
ATOM 1571 C C . ARG A 1 216 ? 11.215 17.046 -17.248 1.00 58.75 216 ARG A C 1
ATOM 1573 O O . ARG A 1 216 ? 12.432 17.144 -17.187 1.00 58.75 216 ARG A O 1
ATOM 1580 N N . ALA A 1 217 ? 10.397 18.086 -17.099 1.00 59.72 217 ALA A N 1
ATOM 1581 C CA . ALA A 1 217 ? 10.872 19.429 -16.787 1.00 59.72 217 ALA A CA 1
ATOM 1582 C C . ALA A 1 217 ? 11.529 19.477 -15.399 1.00 59.72 217 ALA A C 1
ATOM 1584 O O . ALA A 1 217 ? 12.639 19.979 -15.280 1.00 59.72 217 ALA A O 1
ATOM 1585 N N . LEU A 1 218 ? 10.902 18.887 -14.377 1.00 62.00 218 LEU A N 1
ATOM 1586 C CA . LEU A 1 218 ? 11.450 18.826 -13.019 1.00 62.00 218 LEU A CA 1
ATOM 1587 C C . LEU A 1 218 ? 12.753 18.018 -12.955 1.00 62.00 218 LEU A C 1
ATOM 1589 O O . LEU A 1 218 ? 13.721 18.489 -12.367 1.00 62.00 218 LEU A O 1
ATOM 1593 N N . ILE A 1 219 ? 12.816 16.858 -13.617 1.00 63.38 219 ILE A N 1
ATOM 1594 C CA . ILE A 1 219 ? 14.050 16.058 -13.717 1.00 63.38 219 ILE A CA 1
ATOM 1595 C C . ILE A 1 219 ? 15.119 16.809 -14.520 1.00 63.38 219 ILE A C 1
ATOM 1597 O O . ILE A 1 219 ? 16.279 16.825 -14.132 1.00 63.38 219 ILE A O 1
ATOM 1601 N N . SER A 1 220 ? 14.755 17.482 -15.616 1.00 57.19 220 SER A N 1
ATOM 1602 C CA . SER A 1 220 ? 15.706 18.266 -16.415 1.00 57.19 220 SER A CA 1
ATOM 1603 C C . SER A 1 220 ? 16.244 19.486 -15.668 1.00 57.19 220 SER A C 1
ATOM 1605 O O . SER A 1 220 ? 17.357 19.914 -15.965 1.00 57.19 220 SER A O 1
ATOM 1607 N N . ILE A 1 221 ? 15.468 20.062 -14.750 1.00 61.34 221 ILE A N 1
ATOM 1608 C CA . ILE A 1 221 ? 15.917 21.137 -13.861 1.00 61.34 221 ILE A CA 1
ATOM 1609 C C . ILE A 1 221 ? 16.843 20.557 -12.784 1.00 61.34 221 ILE A C 1
ATOM 1611 O O . ILE A 1 221 ? 17.926 21.096 -12.586 1.00 61.34 221 ILE A O 1
ATOM 1615 N N . GLY A 1 222 ? 16.481 19.423 -12.171 1.00 51.91 222 GLY A N 1
ATOM 1616 C CA . GLY A 1 222 ? 17.328 18.719 -11.196 1.00 51.91 222 GLY A CA 1
ATOM 1617 C C . GLY A 1 222 ? 18.674 18.269 -11.776 1.00 51.91 222 GLY A C 1
ATOM 1618 O O . GLY A 1 222 ? 19.712 18.500 -11.172 1.00 51.91 222 GLY A O 1
ATOM 1619 N N . ASN A 1 223 ? 18.686 17.752 -13.007 1.00 54.78 223 ASN A N 1
ATOM 1620 C CA . ASN A 1 223 ? 19.915 17.362 -13.709 1.00 54.78 223 ASN A CA 1
ATOM 1621 C C . ASN A 1 223 ? 20.781 18.560 -14.143 1.00 54.78 223 ASN A C 1
ATOM 1623 O O . ASN A 1 223 ? 21.944 18.374 -14.486 1.00 54.78 223 ASN A O 1
ATOM 1627 N N . ARG A 1 224 ? 20.228 19.782 -14.173 1.00 52.00 224 ARG A N 1
ATOM 1628 C CA . ARG A 1 224 ? 20.965 21.020 -14.493 1.00 52.00 224 ARG A CA 1
ATOM 1629 C C . ARG A 1 224 ? 21.467 21.761 -13.250 1.00 52.00 224 ARG A C 1
ATOM 1631 O O . ARG A 1 224 ? 22.296 22.653 -13.396 1.00 52.00 224 ARG A O 1
ATOM 1638 N N . ALA A 1 225 ? 20.994 21.398 -12.058 1.00 46.31 225 ALA A N 1
ATOM 1639 C CA . ALA A 1 225 ? 21.428 21.954 -10.778 1.00 46.31 225 ALA A CA 1
ATOM 1640 C C . ALA A 1 225 ? 21.484 20.832 -9.712 1.00 46.31 225 ALA A C 1
ATOM 1642 O O . ALA A 1 225 ? 20.529 20.680 -8.948 1.00 46.31 225 ALA A O 1
ATOM 1643 N N . PRO A 1 226 ? 22.577 20.040 -9.664 1.00 48.94 226 PRO A N 1
ATOM 1644 C CA . PRO A 1 226 ? 22.707 18.875 -8.777 1.00 48.94 226 PRO A CA 1
ATOM 1645 C C . PRO A 1 226 ? 22.715 19.236 -7.279 1.00 48.94 226 PRO A C 1
ATOM 1647 O O . PRO A 1 226 ? 22.069 18.572 -6.472 1.00 48.94 226 PRO A O 1
ATOM 1650 N N . GLU A 1 227 ? 23.373 20.341 -6.922 1.00 50.44 227 GLU A N 1
ATOM 1651 C CA 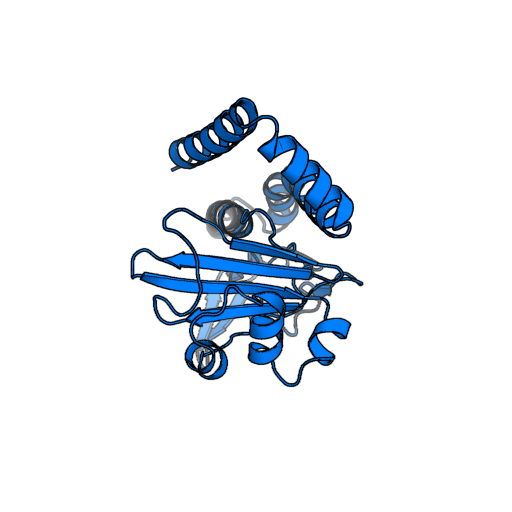. GLU A 1 227 ? 23.573 20.837 -5.547 1.00 50.44 227 GLU A CA 1
ATOM 1652 C C . GLU A 1 227 ? 22.279 20.939 -4.698 1.00 50.44 227 GLU A C 1
ATOM 1654 O O . GLU A 1 227 ? 22.207 20.347 -3.619 1.00 50.44 227 GLU A O 1
ATOM 1659 N N . PRO A 1 228 ? 21.199 21.613 -5.147 1.00 52.72 228 PRO A N 1
ATOM 1660 C CA . PRO A 1 228 ? 19.957 21.676 -4.375 1.00 52.72 228 PRO A CA 1
ATOM 1661 C C . PRO A 1 228 ? 19.182 20.348 -4.328 1.00 52.72 228 PRO A C 1
ATOM 1663 O O . PRO A 1 228 ? 18.390 20.152 -3.405 1.00 52.72 228 PRO A O 1
ATOM 1666 N N . PHE A 1 229 ? 19.384 19.434 -5.285 1.00 45.56 229 PHE A N 1
ATOM 1667 C CA . PHE A 1 229 ? 18.712 18.130 -5.303 1.00 45.56 229 PHE A CA 1
ATOM 1668 C C . PHE A 1 229 ? 19.373 17.143 -4.333 1.00 45.56 229 PHE A C 1
ATOM 1670 O O . PHE A 1 229 ? 18.663 16.454 -3.600 1.00 45.56 229 PHE A O 1
ATOM 1677 N N . GLU A 1 230 ? 20.706 17.148 -4.246 1.00 47.66 230 GLU A N 1
ATOM 1678 C CA . GLU A 1 230 ? 21.457 16.396 -3.232 1.00 47.66 230 GLU A CA 1
ATOM 1679 C C . GLU A 1 230 ? 21.228 16.944 -1.819 1.00 47.66 230 GLU A C 1
ATOM 1681 O O . GLU A 1 230 ? 21.012 16.184 -0.874 1.00 47.66 230 GLU A O 1
ATOM 1686 N N . ALA A 1 231 ? 21.156 18.269 -1.657 1.00 48.47 231 ALA A N 1
ATOM 1687 C CA . ALA A 1 231 ? 20.795 18.873 -0.376 1.00 48.47 231 ALA A CA 1
ATOM 1688 C C . ALA A 1 231 ? 19.363 18.503 0.060 1.00 48.47 231 ALA A C 1
ATOM 1690 O O . ALA A 1 231 ? 19.109 18.289 1.250 1.00 48.47 231 ALA A O 1
ATOM 1691 N N . PHE A 1 232 ? 18.427 18.390 -0.891 1.00 51.09 232 PHE A N 1
ATOM 1692 C CA . PHE A 1 232 ? 17.041 17.989 -0.642 1.00 51.09 232 PHE A CA 1
ATOM 1693 C C . PHE A 1 232 ? 16.907 16.491 -0.321 1.00 51.09 232 PHE A C 1
ATOM 1695 O O . PHE A 1 232 ? 16.215 16.145 0.641 1.00 51.09 232 PHE A O 1
ATOM 1702 N N . SER A 1 233 ? 17.599 15.607 -1.051 1.00 46.94 233 SER A N 1
ATOM 1703 C CA . SER A 1 233 ? 17.615 14.162 -0.779 1.00 46.94 233 SER A CA 1
ATOM 1704 C C . SER A 1 233 ? 18.293 13.843 0.560 1.00 46.94 233 SER A C 1
ATOM 1706 O O . SER A 1 233 ? 17.726 13.109 1.371 1.00 46.94 233 SER A O 1
ATOM 1708 N N . ALA A 1 234 ? 19.419 14.496 0.871 1.00 44.03 234 ALA A N 1
ATOM 1709 C CA . ALA A 1 234 ? 20.104 14.374 2.160 1.00 44.03 234 ALA A CA 1
ATOM 1710 C C . ALA A 1 234 ? 19.270 14.933 3.331 1.00 44.03 234 ALA A C 1
ATOM 1712 O O . ALA A 1 234 ? 19.328 14.428 4.452 1.00 44.03 234 ALA A O 1
ATOM 1713 N N . SER A 1 235 ? 18.456 15.965 3.088 1.00 40.25 235 SER A N 1
ATOM 1714 C CA . SER A 1 235 ? 17.490 16.506 4.058 1.00 40.25 235 SER A CA 1
ATOM 1715 C C . SER A 1 235 ? 16.357 15.519 4.374 1.00 40.25 235 SER A C 1
ATOM 1717 O O . SER A 1 235 ? 15.924 15.428 5.524 1.00 40.25 235 SER A O 1
ATOM 1719 N N . ILE A 1 236 ? 15.880 14.772 3.372 1.00 42.25 236 ILE A N 1
ATOM 1720 C CA . ILE A 1 236 ? 14.852 13.739 3.556 1.00 42.25 236 ILE A CA 1
ATOM 1721 C C . ILE A 1 236 ? 15.432 12.519 4.286 1.00 42.25 236 ILE A C 1
ATOM 1723 O O . ILE A 1 236 ? 14.800 12.043 5.228 1.00 42.25 236 ILE A O 1
ATOM 1727 N N . GLY A 1 237 ? 16.646 12.078 3.934 1.00 35.09 237 GLY A N 1
ATOM 1728 C CA . GLY A 1 237 ? 17.341 10.980 4.622 1.00 35.09 237 GLY A CA 1
ATOM 1729 C C . GLY A 1 237 ? 17.563 11.257 6.114 1.00 35.09 237 GLY A C 1
ATOM 1730 O O . GLY A 1 237 ? 17.134 10.476 6.960 1.00 35.09 237 GLY A O 1
ATOM 1731 N N . ARG A 1 238 ? 18.094 12.438 6.461 1.00 37.28 238 ARG A N 1
ATOM 1732 C CA . ARG A 1 238 ? 18.331 12.830 7.867 1.00 37.28 238 ARG A CA 1
ATOM 1733 C C . ARG A 1 238 ? 17.055 12.978 8.704 1.00 37.28 238 ARG A C 1
ATOM 1735 O O . ARG A 1 238 ? 17.093 12.820 9.919 1.00 37.28 238 ARG A O 1
ATOM 1742 N N . ARG A 1 239 ? 15.909 13.293 8.085 1.00 36.91 239 ARG A N 1
ATOM 1743 C CA . ARG A 1 239 ? 14.614 13.379 8.790 1.00 36.91 239 ARG A CA 1
ATOM 1744 C C . ARG A 1 239 ? 13.976 12.011 9.038 1.00 36.91 239 ARG A C 1
ATOM 1746 O O . ARG A 1 239 ? 13.192 11.894 9.977 1.00 36.91 239 ARG A O 1
ATOM 1753 N N . LEU A 1 240 ? 14.303 11.003 8.230 1.00 32.81 240 LEU A N 1
ATOM 1754 C CA . LEU A 1 240 ? 13.881 9.618 8.451 1.00 32.81 240 LEU A CA 1
ATOM 1755 C C . LEU A 1 240 ? 14.686 8.962 9.581 1.00 32.81 240 LEU A C 1
ATOM 1757 O O . LEU A 1 240 ? 14.089 8.293 10.416 1.00 32.81 240 LEU A O 1
ATOM 1761 N N . GLU A 1 241 ? 15.991 9.229 9.671 1.00 31.20 241 GLU A N 1
ATOM 1762 C CA . GLU A 1 241 ? 16.835 8.745 10.778 1.00 31.20 241 GLU A CA 1
ATOM 1763 C C . GLU A 1 241 ? 16.478 9.387 12.126 1.00 31.20 241 GLU A C 1
ATOM 1765 O O . GLU A 1 241 ? 16.481 8.710 13.144 1.00 31.20 241 GLU A O 1
ATOM 1770 N N . ALA A 1 242 ? 16.098 10.668 12.145 1.00 30.89 242 ALA A N 1
ATOM 1771 C CA . ALA A 1 242 ? 15.694 11.365 13.373 1.00 30.89 242 ALA A CA 1
ATOM 1772 C C . ALA A 1 242 ? 14.272 11.015 13.870 1.00 30.89 242 ALA A C 1
ATOM 1774 O O . ALA A 1 242 ? 13.814 11.588 14.858 1.00 30.89 242 ALA A O 1
ATOM 1775 N N . SER A 1 243 ? 13.553 10.140 13.156 1.00 32.69 243 SER A N 1
ATOM 1776 C CA . SER A 1 243 ? 12.179 9.715 13.476 1.00 32.69 243 SER A CA 1
ATOM 1777 C C . SER A 1 243 ? 12.076 8.222 13.843 1.00 32.69 243 SER A C 1
ATOM 1779 O O . SER A 1 243 ? 10.958 7.714 13.964 1.00 32.69 243 SER A O 1
ATOM 1781 N N . LEU A 1 244 ? 13.218 7.537 13.989 1.00 30.78 244 LEU A N 1
ATOM 1782 C CA . LEU A 1 244 ? 13.374 6.216 14.612 1.00 30.78 244 LEU A CA 1
ATOM 1783 C C . LEU A 1 244 ? 13.891 6.383 16.046 1.00 30.78 244 LEU A C 1
ATOM 1785 O O . LEU A 1 244 ? 13.521 5.531 16.883 1.00 30.78 244 LEU A O 1
#

pLDDT: mean 83.45, std 17.69, range [30.78, 98.0]

Nearest PDB structures (foldseek):
  7fco-assembly1_A  TM=7.601E-01  e=6.103E-07  Streptomyces antibioticus
  5buk-assembly1_A  TM=7.581E-01  e=7.989E-06  Streptomyces sp. CNQ-418
  6lke-assembly1_A  TM=6.341E-01  e=2.653E-06  Rattus norvegicus
  6aio-assembly2_B  TM=6.904E-01  e=1.085E-05  Pseudomonas putida
  6lkd-assembly1_A  TM=6.134E-01  e=4.895E-06  Rattus norvegicus

Secondary structure (DSSP, 8-state):
----EEEEETTEEEEES-EEE--TTT--TTTT-GGG-EEE-TTPPEEEEEEE-TTSB---TT-EEEEEETTEEEEEEE-TTSPEEEEEEE-HHHHTTSSSHHHHHHHHHGGGBS-HHHHHTS--EEEEESSEEES-SEETTEEE-GGGTEE---SS-THHHHHHHHHHHHHHHHHHHHHTS--GGGHHHHHHHHHHHHHHHHHHHHHHTT-HHHHHHHHHHHTT-HHHHHHHHHHHHHHHHTT-

Sequence (244 aa):
GRDVVEIARGDERICARVA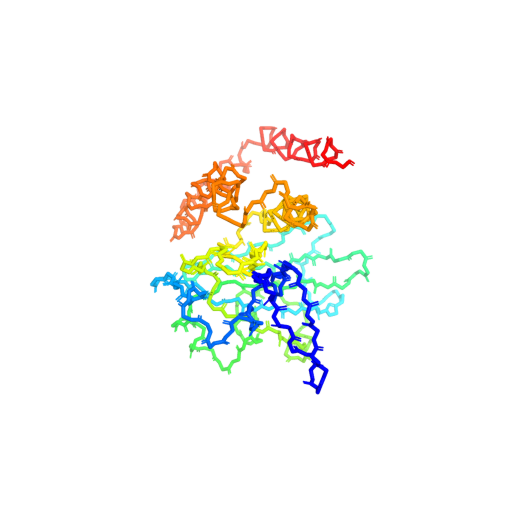IAADGLSGTSLDGNADFTWRIARKSRIGFGATIAAGAIACGEGEILMRVARGGYIGAVELPSGAIDVAAAIDPARLRQFASVADCARDWLGARVLNTSAITNARWKGTPLLTRRRACVAADGILVAGDAAGYIEPFTGEGMSWAIATGAAAGVVAAQIARGEASWTMWPALYASIVGRSRTRCRVIALLLRSPMLVRALISIGNRAPEPFEAFSASIGRRLEASL

Solvent-accessible surface area (backbone atoms only — not comparable to full-atom values): 13505 Å² total; per-residue (Å²): 132,83,77,62,30,77,45,78,59,88,93,46,77,46,81,32,64,48,46,74,46,64,65,30,60,88,38,66,93,49,66,95,43,79,63,48,38,79,48,67,49,96,87,36,29,31,33,38,35,32,67,32,60,55,76,26,49,76,60,53,86,98,40,75,44,72,43,72,43,88,60,36,38,40,36,37,32,58,41,98,84,48,31,28,44,33,43,34,39,33,28,59,79,63,54,69,76,37,96,39,72,43,52,45,47,49,64,66,50,40,91,34,54,69,31,66,65,49,49,65,72,37,71,69,44,75,52,58,62,35,27,27,30,34,71,38,43,43,58,87,38,33,38,41,20,28,39,36,28,36,33,68,64,72,84,80,66,60,62,59,61,48,26,51,55,36,40,55,52,48,52,55,52,44,56,31,38,69,69,68,78,46,60,51,83,55,45,53,59,55,53,44,64,73,45,54,77,51,52,58,55,53,49,50,52,55,54,45,58,70,34,54,66,55,47,51,48,53,50,55,50,39,75,73,43,55,68,67,48,52,55,48,53,54,52,52,54,57,53,56,64,75,72,112

Foldseek 3Di:
DQQWDWFDDPPDIDTHSAAEQLVAFVLCRCPPPPQFDKDADPQFWKKKKFWFAAPQFPADAVDWAWFFDQFWIKIWHQDPVNIIIIMITGGPVVCVVDPDPLRVSCVRSDPRGPHSVRSVPTDMDIGPRFFMATNDQDDRRYGYAQCSRGGDDDPPPCRVVRRVVRVVVVVVQNVCSNVVNHDRVCSVVVNCVSCVVCVVVSVVVVVLSNDPVSVVVVVVVCVVPVVVVVVVVVVVVVVVVVVD

=== Feature glossary ===
A reading guide for the features in this record.

Start from the sequence.

  · Sequence gives the chain of amino acids in standard one-letter code (A=alanine, C=cysteine, …, Y=tyrosine), read N→C. It is the only feature that is directly encoded by the gene; all structural features are derived from the folded form of this sequence.

Fold it, and you get atomic coordinates and the backbone conformation that goes with them.

  · The mmCIF table is the protein's shape written out atom by atom. For each backbone N, Cα, C, and carbonyl O, it records an (x, y, z) coordinate triple in Å plus the residue type, chain letter, and residue number.

  · Backbone dihedral angles. Every residue except chain termini has a φ (preceding-C → N → Cα → C) and a ψ (N → Cα → C → next-N). They are reported in degrees following the IUPAC sign convention. Secondary structure is essentially a statement about which (φ, ψ) basin each residue occupies.

  · DSSP 8-state secondary structure assigns each residue one of H (α-helix), G (3₁₀-helix), I (π-helix), E (extended β-strand), B (isolated β-bridge), T (hydrogen-bonded turn), S (bend), or '-' (coil). The assignment is computed from backbone hydrogen-bond geometry via the Kabsch–Sander algorithm.

  · P-SEA three-state annotation labels each residue as helix, strand, or coil based purely on the geometry of the Cα trace. It serves as a fallback when the full backbone (and thus DSSP) is unavailable.

Summarize the fold with a handful of shape descriptors and a per-residue structural alphabet.

  · Radius of gyration (Rg) is the root-mean-square distance of Cα atoms from their centroid — a single number for overall size and compactness. A globular domain of N residues has Rg ≈ 2.2·N^0.38 Å; an extended or disordered chain has a much larger Rg. The Cα contact count is the number of residue pairs whose Cα atoms are within 8 Å and are more than four positions apart in sequence — a standard proxy for tertiary packing density. The bounding box is the smallest axis-aligned box enclosing all Cα atoms.

  · Foldseek's 3Di representation compresses backbone geometry into a per-residue letter drawn from a learned twenty-state alphabet. It captures the tertiary interaction pattern around each residue — which residues are packed against it in space, regardless of where they are in sequence.

  · Accessible surface area quantifies burial. A residue with SASA near zero is packed into the hydrophobic core; one with SASA >100 Å² sits on the surface. Computed here via the Shrake–Rupley numerical algorithm with a 1.4 Å probe.

Ask how reliable the model is.

  · For AlphaFold models, the B-factor field carries pLDDT — the model's own estimate of local accuracy on a 0–100 scale. Regions with pLDDT<50 should be treated as essentially unmodeled; they often correspond to intrinsically disordered segments.

  · For experimental (PDB) structures, the B-factor (temperature factor) quantifies the positional spread of each atom in the crystal — a combination of thermal vibration and static disorder — in units of Å². High B-factors mark flexible loops or poorly resolved regions; low B-factors mark the rigid, well-ordered core.

  · PAE(i, j) answers: if I align the predicted and true structures on residue i, how far off (in Å) do I expect residue j to be? A block-diagonal PAE matrix with low values on the blocks and high values off-diagonal is the signature of a multi-domain protein with confidently predicted domains but uncertain inter-domain orientation.

Place it in context: what it resembles, what it is annotated as, and how it looks.

  · Structural nearest neighbors (via Foldseek easy-search vs the PDB). Reported per hit: target PDB id, E-value, and alignment TM-score. A TM-score above ~0.5 is the conventional threshold for 'same fold'.

  · Functional annotations link the protein to curated databases. InterPro entries identify conserved domains and families by matching the sequence against member-database signatures (Pfam, PROSITE, CDD, …). Gene Ontology (GO) terms describe molecular function, biological process, and cellular component in a controlled vocabulary. CATH places the structure in a hierarchical fold classification (Class/Architecture/Topology/Homologous-superfamily). The organism is the source species.

  · Plot images: a contact map (which residues are close in 3D, as an N×N binary image), a Ramachandran scatter (backbone torsion angles, revealing secondary-structure composition at a glance), and — for AlphaFold structures — a PAE heatmap (pairwise prediction confidence).

  · Structure images are PyMOL renders from six orthogonal camera directions. Cartoon representation draws helices as coils and strands as arrows; sticks shows the backbone as bonds; surface shows the solvent-excluded envelope. Rainbow coloring maps sequence position to hue (blue→red, N→C); chain coloring assigns a distinct color per polypeptide.